Protein AF-M2V1Q3-F1 (afdb_monomer)

Solvent-accessible surface area (backbone atoms only — not comparable to full-atom values): 14662 Å² total; per-residue (Å²): 140,81,83,91,80,88,83,81,83,79,84,88,77,70,71,68,62,59,54,51,56,51,51,56,53,47,52,51,49,53,52,51,52,52,51,50,52,52,52,53,51,51,51,53,52,51,51,52,53,50,51,50,50,49,60,73,66,52,66,79,75,80,74,71,78,78,65,97,56,84,76,60,83,31,54,27,90,82,57,84,43,58,81,70,66,87,49,80,90,69,96,75,86,86,52,87,83,40,90,78,53,56,52,58,66,30,65,79,40,72,66,45,33,51,55,50,35,66,67,45,64,66,87,60,67,60,76,88,50,61,41,45,32,78,86,77,43,83,41,80,44,73,80,30,80,84,71,89,71,86,60,48,49,29,29,40,41,26,51,52,52,42,38,51,51,30,52,52,50,48,55,47,39,59,40,59,80,73,51,89,66,100,63,58,60,46,59,55,28,50,54,52,38,55,51,49,49,51,38,63,73,44,49,26,41,34,72,29,34,63,41,92,98,45,96,43,71,38,51,70,50,61,80,87,75,77,69,59,68,60,52,50,50,52,45,56,71,73,62,119

InterPro domains:
  IPR021765 Mycotoxin biosynthesis protein UstYa-like [PF11807] (144-237)
  IPR021765 Mycotoxin biosynthesis protein UstYa-like [PTHR33365] (12-238)

Radius of gyration: 41.73 Å; Cα contacts (8 Å, |Δi|>4): 218; chains: 1; bounding box: 107×53×138 Å

Organism: Cochliobolus heterostrophus (strain C5 / ATCC 48332 / race O) (NCBI:txid701091)

Structure (mmCIF, N/CA/C/O backbone):
data_AF-M2V1Q3-F1
#
_entry.id   AF-M2V1Q3-F1
#
loop_
_atom_site.group_PDB
_atom_site.id
_atom_site.type_symbol
_atom_site.label_atom_id
_atom_site.label_alt_id
_atom_site.label_comp_id
_atom_site.label_asym_id
_atom_site.label_entity_id
_atom_site.label_seq_id
_atom_site.pdbx_PDB_ins_code
_atom_site.Cartn_x
_atom_site.Cartn_y
_atom_site.Cartn_z
_atom_site.occupancy
_atom_site.B_iso_or_equiv
_atom_site.auth_seq_id
_atom_site.auth_comp_id
_atom_site.auth_asym_id
_atom_site.auth_atom_id
_atom_site.pdbx_PDB_model_num
ATOM 1 N N . MET A 1 1 ? 83.008 14.361 -114.987 1.00 36.16 1 MET A N 1
ATOM 2 C CA . MET A 1 1 ? 82.800 15.201 -113.785 1.00 36.16 1 MET A CA 1
ATOM 3 C C . MET A 1 1 ? 81.479 15.932 -113.970 1.00 36.16 1 MET A C 1
ATOM 5 O O . MET A 1 1 ? 81.358 16.612 -114.972 1.00 36.16 1 MET A O 1
ATOM 9 N N . ALA A 1 2 ? 80.445 15.810 -113.149 1.00 40.75 2 ALA A N 1
ATOM 10 C CA . ALA A 1 2 ? 80.214 14.992 -111.967 1.00 40.75 2 ALA A CA 1
ATOM 11 C C . ALA A 1 2 ? 78.694 14.746 -111.834 1.00 40.75 2 ALA A C 1
ATOM 13 O O . ALA A 1 2 ? 77.878 15.442 -112.436 1.00 40.75 2 ALA A O 1
ATOM 14 N N . GLU A 1 3 ? 78.378 13.693 -111.098 1.00 38.28 3 GLU A N 1
ATOM 15 C CA . GLU A 1 3 ? 77.117 12.966 -110.966 1.00 38.28 3 GLU A CA 1
ATOM 16 C C . GLU A 1 3 ? 76.010 13.763 -110.256 1.00 38.28 3 GLU A C 1
ATOM 18 O O . GLU A 1 3 ? 76.261 14.501 -109.305 1.00 38.28 3 GLU A O 1
ATOM 23 N N . ARG A 1 4 ? 74.762 13.587 -110.706 1.00 42.03 4 ARG A N 1
ATOM 24 C CA . ARG A 1 4 ? 73.559 14.121 -110.059 1.00 42.03 4 ARG A CA 1
ATOM 25 C C . ARG A 1 4 ? 73.049 13.082 -109.057 1.00 42.03 4 ARG A C 1
ATOM 27 O O . ARG A 1 4 ? 72.319 12.175 -109.444 1.00 42.03 4 ARG A O 1
ATOM 34 N N . THR A 1 5 ? 73.391 13.232 -107.781 1.00 39.38 5 THR A N 1
ATOM 35 C CA . THR A 1 5 ? 72.779 12.472 -106.680 1.00 39.38 5 THR A CA 1
ATOM 36 C C . THR A 1 5 ? 71.649 13.273 -106.042 1.00 39.38 5 THR A C 1
ATOM 38 O O . THR A 1 5 ? 71.785 14.442 -105.689 1.00 39.38 5 THR A O 1
ATOM 41 N N . LYS A 1 6 ? 70.492 12.621 -105.949 1.00 47.50 6 LYS A N 1
ATOM 42 C CA . LYS A 1 6 ? 69.229 13.118 -105.408 1.00 47.50 6 LYS A CA 1
ATOM 43 C C . LYS A 1 6 ? 69.212 12.818 -103.905 1.00 47.50 6 LYS A C 1
ATOM 45 O O . LYS A 1 6 ? 69.249 11.649 -103.540 1.00 47.50 6 LYS A O 1
ATOM 50 N N . TYR A 1 7 ? 69.138 13.842 -103.059 1.00 34.97 7 TYR A N 1
ATOM 51 C CA . TYR A 1 7 ? 68.812 13.703 -101.636 1.00 34.97 7 TYR A CA 1
ATOM 52 C C . TYR A 1 7 ? 67.547 14.515 -101.342 1.00 34.97 7 TYR A C 1
ATOM 54 O O . TYR A 1 7 ? 67.515 15.721 -101.576 1.00 34.97 7 TYR A O 1
ATOM 62 N N . SER A 1 8 ? 66.509 13.837 -100.856 1.00 48.72 8 SER A N 1
ATOM 63 C CA . SER A 1 8 ? 65.341 14.440 -100.205 1.00 48.72 8 SER A CA 1
ATOM 64 C C . SER A 1 8 ? 65.496 14.260 -98.696 1.00 48.72 8 SER A C 1
ATOM 66 O O . SER A 1 8 ? 65.723 13.123 -98.276 1.00 48.72 8 SER A O 1
ATOM 68 N N . PRO A 1 9 ? 65.331 15.304 -97.871 1.00 43.00 9 PRO A N 1
ATOM 69 C CA . PRO A 1 9 ? 64.976 15.131 -96.472 1.00 43.00 9 PRO A CA 1
ATOM 70 C C . PRO A 1 9 ? 63.453 15.078 -96.327 1.00 43.00 9 PRO A C 1
ATOM 72 O O . PRO A 1 9 ? 62.720 15.765 -97.040 1.00 43.00 9 PRO A O 1
ATOM 75 N N . LEU A 1 10 ? 63.023 14.192 -95.432 1.00 41.97 10 LEU A N 1
ATOM 76 C CA . LEU A 1 10 ? 61.645 13.924 -95.046 1.00 41.97 10 LEU A CA 1
ATOM 77 C C . LEU A 1 10 ? 60.993 15.134 -94.364 1.00 41.97 10 LEU A C 1
ATOM 79 O O . LEU A 1 10 ? 61.683 16.004 -93.841 1.00 41.97 10 LEU A O 1
ATOM 83 N N . GLY A 1 11 ? 59.660 15.153 -94.409 1.00 44.47 11 GLY A N 1
ATOM 84 C CA . GLY A 1 11 ? 58.815 16.238 -93.931 1.00 44.47 11 GLY A CA 1
ATOM 85 C C . GLY A 1 11 ? 58.929 16.533 -92.438 1.00 44.47 11 GLY A C 1
ATOM 86 O O . GLY A 1 11 ? 59.092 15.637 -91.613 1.00 44.47 11 GLY A O 1
ATOM 87 N N . GLU A 1 12 ? 58.795 17.818 -92.129 1.00 43.81 12 GLU A N 1
ATOM 88 C CA . GLU A 1 12 ? 58.392 18.324 -90.822 1.00 43.81 12 GLU A CA 1
ATOM 89 C C . GLU A 1 12 ? 56.859 18.235 -90.759 1.00 43.81 12 GLU A C 1
ATOM 91 O O . GLU A 1 12 ? 56.158 19.083 -91.309 1.00 43.81 12 GLU A O 1
ATOM 96 N N . GLU A 1 13 ? 56.336 17.158 -90.169 1.00 51.66 13 GLU A N 1
ATOM 97 C CA . GLU A 1 13 ? 54.936 17.090 -89.735 1.00 51.66 13 GLU A CA 1
ATOM 98 C C . GLU A 1 13 ? 54.820 17.655 -88.309 1.00 51.66 13 GLU A C 1
ATOM 100 O O . GLU A 1 13 ? 55.450 17.161 -87.377 1.00 51.66 13 GLU A O 1
ATOM 105 N N . ASP A 1 14 ? 54.026 18.722 -88.195 1.00 54.09 14 ASP A N 1
ATOM 106 C CA . ASP A 1 14 ? 53.233 19.207 -87.055 1.00 54.09 14 ASP A CA 1
ATOM 107 C C . ASP A 1 14 ? 53.592 18.751 -85.619 1.00 54.09 14 ASP A C 1
ATOM 109 O O . ASP A 1 14 ? 52.922 17.913 -85.008 1.00 54.09 14 ASP A O 1
ATOM 113 N N . GLU A 1 15 ? 54.540 19.442 -84.976 1.00 53.44 15 GLU A N 1
ATOM 114 C CA . GLU A 1 15 ? 54.696 19.393 -83.507 1.00 53.44 15 GLU A CA 1
ATOM 115 C C . GLU A 1 15 ? 53.600 20.189 -82.756 1.00 53.44 15 GLU A C 1
ATOM 117 O O . GLU A 1 15 ? 53.289 19.886 -81.605 1.00 53.44 15 GLU A O 1
ATOM 122 N N . ASN A 1 16 ? 52.952 21.169 -83.398 1.00 53.78 16 ASN A N 1
ATOM 123 C CA . ASN A 1 16 ? 52.048 22.123 -82.730 1.00 53.78 16 ASN A CA 1
ATOM 124 C C . ASN A 1 16 ? 50.627 21.573 -82.471 1.00 53.78 16 ASN A C 1
ATOM 126 O O . ASN A 1 16 ? 50.008 21.893 -81.454 1.00 53.78 16 ASN A O 1
ATOM 130 N N . ASP A 1 17 ? 50.102 20.716 -83.351 1.00 54.44 17 ASP A N 1
ATOM 131 C CA . ASP A 1 17 ? 48.773 20.108 -83.162 1.00 54.44 17 ASP A CA 1
ATOM 132 C C . ASP A 1 17 ? 48.799 18.975 -82.123 1.00 54.44 17 ASP A C 1
ATOM 134 O O . ASP A 1 17 ? 47.845 18.791 -81.364 1.00 54.44 17 ASP A O 1
ATOM 138 N N . THR A 1 18 ? 49.923 18.266 -82.004 1.00 56.69 18 THR A N 1
ATOM 139 C CA . THR A 1 18 ? 50.081 17.144 -81.067 1.00 56.69 18 THR A CA 1
ATOM 140 C C . THR A 1 18 ? 50.100 17.613 -79.603 1.00 56.69 18 THR A C 1
ATOM 142 O O . THR A 1 18 ? 49.491 16.984 -78.732 1.00 56.69 18 THR A O 1
ATOM 145 N N . GLU A 1 19 ? 50.733 18.755 -79.319 1.00 58.44 19 GLU A N 1
ATOM 146 C CA . GLU A 1 19 ? 50.815 19.325 -77.968 1.00 58.44 19 GLU A CA 1
ATOM 147 C C . GLU A 1 19 ? 49.470 19.928 -77.515 1.00 58.44 19 GLU A C 1
ATOM 149 O O . GLU A 1 19 ? 49.030 19.697 -76.384 1.00 58.44 19 GLU A O 1
ATOM 154 N N . LYS A 1 20 ? 48.742 20.599 -78.419 1.00 60.00 20 LYS A N 1
ATOM 155 C CA . LYS A 1 20 ? 47.396 21.145 -78.157 1.00 60.00 20 LYS A CA 1
ATOM 156 C C . LYS A 1 20 ? 46.358 20.066 -77.859 1.00 60.00 20 LYS A C 1
ATOM 158 O O . LYS A 1 20 ? 45.614 20.189 -76.885 1.00 60.00 20 LYS A O 1
ATOM 163 N N . VAL A 1 21 ? 46.350 18.987 -78.645 1.00 61.97 21 VAL A N 1
ATOM 164 C CA . VAL A 1 21 ? 45.461 17.832 -78.428 1.00 61.97 21 VAL A CA 1
ATOM 165 C C . VAL A 1 21 ? 45.738 17.174 -77.069 1.00 61.97 21 VAL A C 1
ATOM 167 O O . VAL A 1 21 ? 44.808 16.729 -76.392 1.00 61.97 21 VAL A O 1
ATOM 170 N N . SER A 1 22 ? 46.997 17.168 -76.615 1.00 73.00 22 SER A N 1
ATOM 171 C CA . SER A 1 22 ? 47.370 16.635 -75.299 1.00 73.00 22 SER A CA 1
ATOM 172 C C . SER A 1 22 ? 46.871 17.502 -74.131 1.00 73.00 22 SER A C 1
ATOM 174 O O . SER A 1 22 ? 46.433 16.969 -73.106 1.00 73.00 22 SER A O 1
ATOM 176 N N . LEU A 1 23 ? 46.864 18.830 -74.300 1.00 78.12 23 LEU A N 1
ATOM 177 C CA . LEU A 1 23 ? 46.444 19.785 -73.274 1.00 78.12 23 LEU A CA 1
ATOM 178 C C . LEU A 1 23 ? 44.919 19.783 -73.088 1.00 78.12 23 LEU A C 1
ATOM 180 O O . LEU A 1 23 ? 44.430 19.723 -71.960 1.00 78.12 23 LEU A O 1
ATOM 184 N N . GLU A 1 24 ? 44.159 19.763 -74.187 1.00 82.75 24 GLU A N 1
ATOM 185 C CA . GLU A 1 24 ? 42.691 19.684 -74.153 1.00 82.75 24 GLU A CA 1
ATOM 186 C C . GLU A 1 24 ? 42.205 18.361 -73.537 1.00 82.75 24 GLU A C 1
ATOM 188 O O . GLU A 1 24 ? 41.271 18.342 -72.724 1.00 82.75 24 GLU A O 1
ATOM 193 N N . ALA A 1 25 ? 42.877 17.250 -73.860 1.00 81.06 25 ALA A N 1
ATOM 194 C CA . ALA A 1 25 ? 42.608 15.946 -73.260 1.00 81.06 25 ALA A CA 1
ATOM 195 C C . ALA A 1 25 ? 42.907 15.933 -71.749 1.00 81.06 25 ALA A C 1
ATOM 197 O O . ALA A 1 25 ? 42.134 15.371 -70.963 1.00 81.06 25 ALA A O 1
ATOM 198 N N . TYR A 1 26 ? 43.991 16.590 -71.326 1.00 82.94 26 TYR A N 1
ATOM 199 C CA . TYR A 1 26 ? 44.349 16.743 -69.917 1.00 82.94 26 TYR A CA 1
ATOM 200 C C . TYR A 1 26 ? 43.327 17.598 -69.150 1.00 82.94 26 TYR A C 1
ATOM 202 O O . TYR A 1 26 ? 42.874 17.209 -68.070 1.00 82.94 26 TYR A O 1
ATOM 210 N N . GLU A 1 27 ? 42.878 18.720 -69.714 1.00 87.38 27 GLU A N 1
ATOM 211 C CA . GLU A 1 27 ? 41.849 19.567 -69.102 1.00 87.38 27 GLU A CA 1
ATOM 212 C C . GLU A 1 27 ? 40.497 18.856 -68.958 1.00 87.38 27 GLU A C 1
ATOM 214 O O . GLU A 1 27 ? 39.790 19.045 -67.960 1.00 87.38 27 GLU A O 1
ATOM 219 N N . GLU A 1 28 ? 40.111 18.031 -69.933 1.00 87.94 28 GLU A N 1
ATOM 220 C CA . GLU A 1 28 ? 38.893 17.222 -69.846 1.00 87.94 28 GLU A CA 1
ATOM 221 C C . GLU A 1 28 ? 39.023 16.123 -68.777 1.00 87.94 28 GLU A C 1
ATOM 223 O O . GLU A 1 28 ? 38.079 15.894 -68.011 1.00 87.94 28 GLU A O 1
ATOM 228 N N . LEU A 1 29 ? 40.200 15.501 -68.638 1.00 85.50 29 LEU A N 1
ATOM 229 C CA . LEU A 1 29 ? 40.485 14.541 -67.568 1.00 85.50 29 LEU A CA 1
ATOM 230 C C . LEU A 1 29 ? 40.397 15.196 -66.182 1.00 85.50 29 LEU A C 1
ATOM 232 O O . LEU A 1 29 ? 39.710 14.677 -65.299 1.00 85.50 29 LEU A O 1
ATOM 236 N N . VAL A 1 30 ? 41.011 16.368 -65.997 1.00 88.06 30 VAL A N 1
ATOM 237 C CA . VAL A 1 30 ? 40.945 17.136 -64.741 1.00 88.06 30 VAL A CA 1
ATOM 238 C C . VAL A 1 30 ? 39.503 17.541 -64.425 1.00 88.06 30 VAL A C 1
ATOM 240 O O . VAL A 1 30 ? 39.056 17.406 -63.283 1.00 88.06 30 VAL A O 1
ATOM 243 N N . ARG A 1 31 ? 38.718 17.962 -65.427 1.00 88.81 31 ARG A N 1
ATOM 244 C CA . ARG A 1 31 ? 37.285 18.260 -65.257 1.00 88.81 31 ARG A CA 1
ATOM 245 C C . ARG A 1 31 ? 36.473 17.030 -64.854 1.00 88.81 31 ARG A C 1
ATOM 247 O O . ARG A 1 31 ? 35.544 17.155 -64.055 1.00 88.81 31 ARG A O 1
ATOM 254 N N . ARG A 1 32 ? 36.775 15.846 -65.391 1.00 90.19 32 ARG A N 1
ATOM 255 C CA . ARG A 1 32 ? 36.116 14.584 -65.002 1.00 90.19 32 ARG A CA 1
ATOM 256 C C . ARG A 1 32 ? 36.487 14.167 -63.584 1.00 90.19 32 ARG A C 1
ATOM 258 O O . ARG A 1 32 ? 35.588 13.880 -62.800 1.00 90.19 32 ARG A O 1
ATOM 265 N N . LEU A 1 33 ? 37.768 14.226 -63.227 1.00 89.56 33 LEU A N 1
ATOM 266 C CA . LEU A 1 33 ? 38.241 13.940 -61.871 1.00 89.56 33 LEU A CA 1
ATOM 267 C C . LEU A 1 33 ? 37.624 14.897 -60.849 1.00 89.56 33 LEU A C 1
ATOM 269 O O . LEU A 1 33 ? 37.132 14.456 -59.817 1.00 89.56 33 LEU A O 1
ATOM 273 N N . ARG A 1 34 ? 37.541 16.195 -61.161 1.00 92.38 34 ARG A N 1
ATOM 274 C CA . ARG A 1 34 ? 36.891 17.181 -60.289 1.00 92.38 34 ARG A CA 1
ATOM 275 C C . ARG A 1 34 ? 35.402 16.890 -60.098 1.00 92.38 34 ARG A C 1
ATOM 277 O O . ARG A 1 34 ? 34.916 16.967 -58.973 1.00 92.38 34 ARG A O 1
ATOM 284 N N . ARG A 1 35 ? 34.687 16.519 -61.168 1.00 93.50 35 ARG A N 1
ATOM 285 C CA . ARG A 1 35 ? 33.276 16.097 -61.095 1.00 93.50 35 ARG A CA 1
ATOM 286 C C . ARG A 1 35 ? 33.108 14.849 -60.224 1.00 93.50 35 ARG A C 1
ATOM 288 O O . ARG A 1 35 ? 32.234 14.839 -59.364 1.00 93.50 35 ARG A O 1
ATOM 295 N N . LEU A 1 36 ? 33.973 13.849 -60.387 1.00 92.62 36 LEU A N 1
ATOM 296 C CA . LEU A 1 36 ? 33.970 12.637 -59.562 1.00 92.62 36 LEU A CA 1
ATOM 297 C C . LEU A 1 36 ? 34.259 12.948 -58.089 1.00 92.62 36 LEU A C 1
ATOM 299 O O . LEU A 1 36 ? 33.519 12.493 -57.224 1.00 92.62 36 LEU A O 1
ATOM 303 N N . CYS A 1 37 ? 35.256 13.784 -57.792 1.00 92.38 37 CYS A N 1
ATOM 304 C CA . CYS A 1 37 ? 35.550 14.208 -56.423 1.00 92.38 37 CYS A CA 1
ATOM 305 C C . CYS A 1 37 ? 34.361 14.932 -55.776 1.00 92.38 37 CYS A C 1
ATOM 307 O O . CYS A 1 37 ? 34.027 14.645 -54.630 1.00 92.38 37 CYS A O 1
ATOM 309 N N . ILE A 1 38 ? 33.687 15.828 -56.506 1.00 94.19 38 ILE A N 1
ATOM 310 C CA . ILE A 1 38 ? 32.496 16.533 -56.005 1.00 94.19 38 ILE A CA 1
ATOM 311 C C . ILE A 1 38 ? 31.357 15.545 -55.713 1.00 94.19 38 ILE A C 1
ATOM 313 O O . ILE A 1 38 ? 30.734 15.637 -54.657 1.00 94.19 38 ILE A O 1
ATOM 317 N N . LEU A 1 39 ? 31.114 14.578 -56.604 1.00 94.75 39 LEU A N 1
ATOM 318 C CA . LEU A 1 39 ? 30.096 13.542 -56.399 1.00 94.75 39 LEU A CA 1
ATOM 319 C C . LEU A 1 39 ? 30.411 12.665 -55.180 1.00 94.75 39 LEU A C 1
ATOM 321 O O . LEU A 1 39 ? 29.520 12.411 -54.372 1.00 94.75 39 LEU A O 1
ATOM 325 N N . CYS A 1 40 ? 31.671 12.263 -55.001 1.00 93.62 40 CYS A N 1
ATOM 326 C CA . CYS A 1 40 ? 32.107 11.502 -53.831 1.00 93.62 40 CYS A CA 1
ATOM 327 C C . CYS A 1 40 ? 31.913 12.292 -52.529 1.00 93.62 40 CYS A C 1
ATOM 329 O O . CYS A 1 40 ? 31.404 11.746 -51.554 1.00 93.62 40 CYS A O 1
ATOM 331 N N . ILE A 1 41 ? 32.263 13.583 -52.511 1.00 94.94 41 ILE A N 1
ATOM 332 C CA . ILE A 1 41 ? 32.072 14.448 -51.336 1.00 94.94 41 ILE A CA 1
ATOM 333 C C . ILE A 1 41 ? 30.580 14.597 -51.007 1.00 94.94 41 ILE A C 1
ATOM 335 O O . ILE A 1 41 ? 30.199 14.490 -49.841 1.00 94.94 41 ILE A O 1
ATOM 339 N N . ALA A 1 42 ? 29.727 14.794 -52.016 1.00 94.56 42 ALA A N 1
ATOM 340 C CA . ALA A 1 42 ? 28.282 14.906 -51.826 1.00 94.56 42 ALA A CA 1
ATOM 341 C C . ALA A 1 42 ? 27.665 13.609 -51.271 1.00 94.56 42 ALA A C 1
ATOM 343 O O . ALA A 1 42 ? 26.855 13.660 -50.346 1.00 94.56 42 ALA A O 1
ATOM 344 N N . LEU A 1 43 ? 28.095 12.447 -51.777 1.00 95.88 43 LEU A N 1
ATOM 345 C CA . LEU A 1 43 ? 27.693 11.135 -51.261 1.00 95.88 43 LEU A CA 1
ATOM 346 C C . LEU A 1 43 ? 28.102 10.958 -49.798 1.00 95.88 43 LEU A C 1
ATOM 348 O O . LEU A 1 43 ? 27.261 10.620 -48.968 1.00 95.88 43 LEU A O 1
ATOM 352 N N . MET A 1 44 ? 29.354 11.263 -49.457 1.00 94.94 44 MET A N 1
ATOM 353 C CA . MET A 1 44 ? 29.834 11.180 -48.075 1.00 94.94 44 MET A CA 1
ATOM 354 C C . MET A 1 44 ? 29.038 12.095 -47.141 1.00 94.94 44 MET A C 1
ATOM 356 O O . MET A 1 44 ? 28.613 11.654 -46.074 1.00 94.94 44 MET A O 1
ATOM 360 N N . ALA A 1 45 ? 28.764 13.335 -47.557 1.00 94.75 45 ALA A N 1
ATOM 361 C CA . ALA A 1 45 ? 27.936 14.260 -46.788 1.00 94.75 45 ALA A CA 1
ATOM 362 C C . ALA A 1 45 ? 26.512 13.715 -46.579 1.00 94.75 45 ALA A C 1
ATOM 364 O O . ALA A 1 45 ? 25.998 13.780 -45.464 1.00 94.75 45 ALA A O 1
ATOM 365 N N . SER A 1 46 ? 25.904 13.118 -47.611 1.00 93.06 46 SER A N 1
ATOM 366 C CA . SER A 1 46 ? 24.568 12.511 -47.512 1.00 93.06 46 SER A CA 1
ATOM 367 C C . SER A 1 46 ? 24.519 11.295 -46.576 1.00 93.06 46 SER A C 1
ATOM 369 O O . SER A 1 46 ? 23.566 11.132 -45.817 1.00 93.06 46 SER A O 1
ATOM 371 N N . CYS A 1 47 ? 25.568 10.468 -46.560 1.00 94.81 47 CYS A N 1
ATOM 372 C CA . CYS A 1 47 ? 25.672 9.337 -45.639 1.00 94.81 47 CYS A CA 1
ATOM 373 C C . CYS A 1 47 ? 25.822 9.808 -44.187 1.00 94.81 47 CYS A C 1
ATOM 375 O O . CYS A 1 47 ? 25.217 9.228 -43.288 1.00 94.81 47 CYS A O 1
ATOM 377 N N . VAL A 1 48 ? 26.594 10.874 -43.952 1.00 94.44 48 VAL A N 1
ATOM 378 C CA . VAL A 1 48 ? 26.775 11.454 -42.613 1.00 94.44 48 VAL A CA 1
ATOM 379 C C . VAL A 1 48 ? 25.474 12.065 -42.097 1.00 94.44 48 VAL A C 1
ATOM 381 O O . VAL A 1 48 ? 25.115 11.829 -40.945 1.00 94.44 48 VAL A O 1
ATOM 384 N N . THR A 1 49 ? 24.731 12.805 -42.926 1.00 91.94 49 THR A N 1
ATOM 385 C CA . THR A 1 49 ? 23.444 13.384 -42.508 1.00 91.94 49 THR A CA 1
ATOM 386 C C . THR A 1 49 ? 22.400 12.309 -42.230 1.00 91.94 49 THR A C 1
ATOM 388 O O . THR A 1 49 ? 21.690 12.410 -41.230 1.00 91.94 49 THR A O 1
ATOM 391 N N . LEU A 1 50 ? 22.345 11.251 -43.045 1.00 92.69 50 LEU A N 1
ATOM 392 C CA . LEU A 1 50 ? 21.476 10.103 -42.793 1.00 92.69 50 LEU A CA 1
ATOM 393 C C . LEU A 1 50 ? 21.871 9.371 -41.504 1.00 92.69 50 LEU A C 1
ATOM 395 O O . LEU A 1 50 ? 21.003 9.044 -40.701 1.00 92.69 50 LEU A O 1
ATOM 399 N N . GLY A 1 51 ? 23.169 9.165 -41.269 1.00 89.31 51 GLY A N 1
ATOM 400 C CA . GLY A 1 51 ? 23.679 8.570 -40.034 1.00 89.31 51 GLY A CA 1
ATOM 401 C C . GLY A 1 51 ? 23.307 9.388 -38.797 1.00 89.31 51 GLY A C 1
ATOM 402 O O . GLY A 1 51 ? 22.796 8.833 -37.82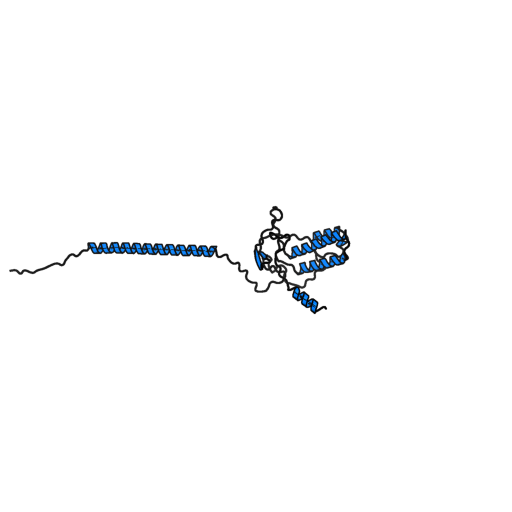9 1.00 89.31 51 GLY A O 1
ATOM 403 N N . LEU A 1 52 ? 23.477 10.712 -38.846 1.00 88.12 52 LEU A N 1
ATOM 404 C CA . LEU A 1 52 ? 23.070 11.616 -37.766 1.00 88.12 52 LEU A CA 1
ATOM 405 C C . LEU A 1 52 ? 21.557 11.587 -37.539 1.00 88.12 52 LEU A C 1
ATOM 407 O O . LEU A 1 52 ? 21.126 11.517 -36.394 1.00 88.12 52 LEU A O 1
ATOM 411 N N . PHE A 1 53 ? 20.757 11.594 -38.607 1.00 88.00 53 PHE A N 1
ATOM 412 C CA . PHE A 1 53 ? 19.302 11.487 -38.509 1.00 88.00 53 PHE A CA 1
ATOM 413 C C . PHE A 1 53 ? 18.869 10.155 -37.886 1.00 88.00 53 PHE A C 1
ATOM 415 O O . PHE A 1 53 ? 17.983 10.136 -37.036 1.00 88.00 53 PHE A O 1
ATOM 422 N N . LEU A 1 54 ? 19.503 9.041 -38.258 1.00 84.88 54 LEU A N 1
ATOM 423 C CA . LEU A 1 54 ? 19.233 7.740 -37.649 1.00 84.88 54 LEU A CA 1
ATOM 424 C C . LEU A 1 54 ? 19.621 7.736 -36.169 1.00 84.88 54 LEU A C 1
ATOM 426 O O . LEU A 1 54 ? 18.826 7.299 -35.352 1.00 84.88 54 LEU A O 1
ATOM 430 N N . VAL A 1 55 ? 20.781 8.282 -35.798 1.00 81.88 55 VAL A N 1
ATOM 431 C CA . VAL A 1 55 ? 21.223 8.351 -34.393 1.00 81.88 55 VAL A CA 1
ATOM 432 C C . VAL A 1 55 ? 20.306 9.237 -33.543 1.00 81.88 55 VAL A C 1
ATOM 434 O O . VAL A 1 55 ? 20.016 8.881 -32.406 1.00 81.88 55 VAL A O 1
ATOM 437 N N . THR A 1 56 ? 19.813 10.363 -34.069 1.00 76.44 56 THR A N 1
ATOM 438 C CA . THR A 1 56 ? 18.902 11.249 -33.321 1.00 76.44 56 THR A CA 1
ATOM 439 C C . THR A 1 56 ? 17.474 10.713 -33.229 1.00 76.44 56 THR A C 1
ATOM 441 O O . THR A 1 56 ? 16.772 11.040 -32.273 1.00 76.44 56 THR A O 1
ATOM 444 N N . ASN A 1 57 ? 17.037 9.891 -34.190 1.00 74.81 57 ASN A N 1
ATOM 445 C CA . ASN A 1 57 ? 15.696 9.294 -34.203 1.00 74.81 57 ASN A CA 1
ATOM 446 C C . ASN A 1 57 ? 15.644 7.867 -33.644 1.00 74.81 57 ASN A C 1
ATOM 448 O O . ASN A 1 57 ? 14.557 7.378 -33.331 1.00 74.81 57 ASN A O 1
ATOM 452 N N . LEU A 1 58 ? 16.792 7.213 -33.456 1.00 72.94 58 LEU A N 1
ATOM 453 C CA . LEU A 1 58 ? 16.928 6.046 -32.596 1.00 72.94 58 LEU A CA 1
ATOM 454 C C . LEU A 1 58 ? 16.726 6.518 -31.156 1.00 72.94 58 LEU A C 1
ATOM 456 O O . LEU A 1 58 ? 17.668 6.830 -30.432 1.00 72.94 58 LEU A O 1
ATOM 460 N N . LYS A 1 59 ? 15.463 6.585 -30.729 1.00 56.28 59 LYS A N 1
ATOM 461 C CA . LYS A 1 59 ? 15.159 6.593 -29.302 1.00 56.28 59 LYS A CA 1
ATOM 462 C C . LYS A 1 59 ? 15.816 5.335 -28.732 1.00 56.28 59 LYS A C 1
ATOM 464 O O . LYS A 1 59 ? 15.510 4.256 -29.242 1.00 56.28 59 LYS A O 1
ATOM 469 N N . PRO A 1 60 ? 16.706 5.434 -27.731 1.00 53.53 60 PRO A N 1
ATOM 470 C CA . PRO A 1 60 ? 17.122 4.249 -27.013 1.00 53.53 60 PRO A CA 1
ATOM 471 C C . PRO A 1 60 ? 15.845 3.686 -26.405 1.00 53.53 60 PRO A C 1
ATOM 473 O O . PRO A 1 60 ? 15.252 4.278 -25.501 1.00 53.53 60 PRO A O 1
ATOM 476 N N . GLU A 1 61 ? 15.358 2.592 -26.978 1.00 47.47 61 GLU A N 1
ATOM 477 C CA . GLU A 1 61 ? 14.395 1.755 -26.303 1.00 47.47 61 GLU A CA 1
ATOM 478 C C . GLU A 1 61 ? 15.128 1.312 -25.046 1.00 47.47 61 GLU A C 1
ATOM 480 O O . GLU A 1 61 ? 16.134 0.604 -25.110 1.00 47.47 61 GLU A O 1
ATOM 485 N N . VAL A 1 62 ? 14.728 1.879 -23.907 1.00 48.25 62 VAL A N 1
ATOM 486 C CA . VAL A 1 62 ? 15.238 1.472 -22.606 1.00 48.25 62 VAL A CA 1
ATOM 487 C C . VAL A 1 62 ? 14.698 0.066 -22.407 1.00 48.25 62 VAL A C 1
ATOM 489 O O . VAL A 1 62 ? 13.639 -0.150 -21.826 1.00 48.25 62 VAL A O 1
ATOM 492 N N . SER A 1 63 ? 15.399 -0.905 -22.979 1.00 44.69 63 SER A N 1
ATOM 493 C CA . SER A 1 63 ? 15.213 -2.308 -22.696 1.00 44.69 63 SER A CA 1
ATOM 494 C C . SER A 1 63 ? 15.682 -2.493 -21.264 1.00 44.69 63 SER A C 1
ATOM 496 O O . SER A 1 63 ? 16.870 -2.686 -21.002 1.00 44.69 63 SER A O 1
ATOM 498 N N . HIS A 1 64 ? 14.746 -2.348 -20.327 1.00 48.94 64 HIS A N 1
ATOM 499 C CA . HIS A 1 64 ? 14.942 -2.798 -18.963 1.00 48.94 64 HIS A CA 1
ATOM 500 C C . HIS A 1 64 ? 15.314 -4.282 -19.055 1.00 48.94 64 HIS A C 1
ATOM 502 O O . HIS A 1 64 ? 14.524 -5.056 -19.608 1.00 48.94 64 HIS A O 1
ATOM 508 N N . PRO A 1 65 ? 16.516 -4.692 -18.611 1.00 46.25 65 PRO A N 1
ATOM 509 C CA . PRO A 1 65 ? 16.879 -6.097 -18.626 1.00 46.25 65 PRO A CA 1
ATOM 510 C C . PRO A 1 65 ? 15.816 -6.852 -17.833 1.00 46.25 65 PRO A C 1
ATOM 512 O O . PRO A 1 65 ? 15.574 -6.549 -16.663 1.00 46.25 65 PRO A O 1
ATOM 515 N N . LEU A 1 66 ? 15.142 -7.789 -18.503 1.00 49.84 66 LEU A N 1
ATOM 516 C CA . LEU A 1 66 ? 14.161 -8.658 -17.871 1.00 49.84 66 LEU A CA 1
ATOM 517 C C . LEU A 1 66 ? 14.872 -9.331 -16.685 1.00 49.84 66 LEU A C 1
ATOM 519 O O . LEU A 1 66 ? 15.902 -9.977 -16.902 1.00 49.84 66 LEU A O 1
ATOM 523 N N . PRO A 1 67 ? 14.415 -9.142 -15.436 1.00 49.88 67 PRO A N 1
ATOM 524 C CA . PRO A 1 67 ? 15.121 -9.704 -14.300 1.00 49.88 67 PRO A CA 1
ATOM 525 C C . PRO A 1 67 ? 15.137 -11.232 -14.430 1.00 49.88 67 PRO A C 1
ATOM 527 O O . PRO A 1 67 ? 14.101 -11.858 -14.632 1.00 49.88 67 PRO A O 1
ATOM 530 N N . LEU A 1 68 ? 16.333 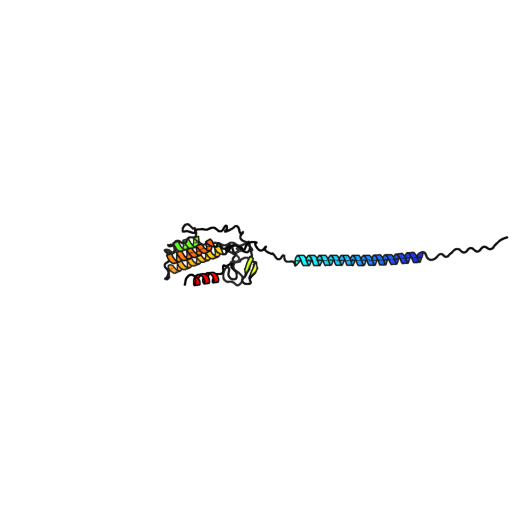-11.818 -14.309 1.00 52.81 68 LEU A N 1
ATOM 531 C CA . LEU A 1 68 ? 16.608 -13.263 -14.389 1.00 52.81 68 LEU A CA 1
ATOM 532 C C . LEU A 1 68 ? 15.831 -14.114 -13.361 1.00 52.81 68 LEU A C 1
ATOM 534 O O . LEU A 1 68 ? 15.819 -15.335 -13.467 1.00 52.81 68 LEU A O 1
ATOM 538 N N . SER A 1 69 ? 15.167 -13.480 -12.392 1.00 59.75 69 SER A N 1
ATOM 539 C CA . SER A 1 69 ? 14.206 -14.087 -11.473 1.00 59.75 69 SER A CA 1
ATOM 540 C C . SER A 1 69 ? 12.933 -13.237 -11.469 1.00 59.75 69 SER A C 1
ATOM 542 O O . SER A 1 69 ? 13.053 -12.004 -11.432 1.00 59.75 69 SER A O 1
ATOM 544 N N . PRO A 1 70 ? 11.726 -13.836 -11.485 1.00 68.19 70 PRO A N 1
ATOM 545 C CA . PRO A 1 70 ? 10.503 -13.074 -11.268 1.00 68.19 70 PRO A CA 1
ATOM 546 C C . PRO A 1 70 ? 10.616 -12.344 -9.924 1.00 68.19 70 PRO A C 1
ATOM 548 O O . PRO A 1 70 ? 10.969 -12.960 -8.918 1.00 68.19 70 PRO A O 1
ATOM 551 N N . SER A 1 71 ? 10.395 -11.025 -9.930 1.00 70.25 71 SER A N 1
ATOM 552 C CA . SER A 1 71 ? 10.380 -10.213 -8.707 1.00 70.25 71 SER A CA 1
ATOM 553 C C . SER A 1 71 ? 9.389 -10.794 -7.706 1.00 70.25 71 SER A C 1
ATOM 555 O O . SER A 1 71 ? 8.298 -11.219 -8.108 1.00 70.25 71 SER A O 1
ATOM 557 N N . LEU A 1 72 ? 9.734 -10.772 -6.420 1.00 83.19 72 LEU A N 1
ATOM 558 C CA . LEU A 1 72 ? 8.798 -11.149 -5.370 1.00 83.19 72 LEU A CA 1
ATOM 559 C C . LEU A 1 72 ? 7.589 -10.202 -5.361 1.00 83.19 72 LEU A C 1
ATOM 561 O O . LEU A 1 72 ? 7.647 -9.059 -5.822 1.00 83.19 72 LEU A O 1
ATOM 565 N N . LEU A 1 73 ? 6.458 -10.698 -4.860 1.00 85.94 73 LEU A N 1
ATOM 566 C CA . LEU A 1 73 ? 5.283 -9.860 -4.651 1.00 85.94 73 LEU A CA 1
ATOM 567 C C . LEU A 1 73 ? 5.653 -8.779 -3.621 1.00 85.94 73 LEU A C 1
ATOM 569 O O . LEU A 1 73 ? 6.164 -9.121 -2.560 1.00 85.94 73 LEU A O 1
ATOM 573 N N . GLY A 1 74 ? 5.380 -7.511 -3.931 1.00 85.12 74 GLY A N 1
ATOM 574 C CA . GLY A 1 74 ? 5.712 -6.369 -3.067 1.00 85.12 74 GLY A CA 1
ATOM 575 C C . GLY A 1 74 ? 7.008 -5.655 -3.461 1.00 85.12 74 GLY A C 1
ATOM 576 O O . GLY A 1 74 ? 7.189 -4.498 -3.096 1.00 85.12 74 GLY A O 1
ATOM 577 N N . GLU A 1 75 ? 7.869 -6.276 -4.278 1.00 88.56 75 GLU A N 1
ATOM 578 C CA . GLU A 1 75 ? 9.006 -5.576 -4.886 1.00 88.56 75 GLU A CA 1
ATOM 579 C C . GLU A 1 75 ? 8.534 -4.534 -5.902 1.00 88.56 75 GLU A C 1
ATOM 581 O O . GLU A 1 75 ? 7.610 -4.775 -6.687 1.00 88.56 75 GLU A O 1
ATOM 586 N N . ASP A 1 76 ? 9.257 -3.417 -5.969 1.00 85.31 76 ASP A N 1
ATOM 587 C CA . ASP A 1 76 ? 9.057 -2.432 -7.018 1.00 85.31 76 ASP A CA 1
ATOM 588 C C . ASP A 1 76 ? 9.518 -2.990 -8.378 1.00 85.31 76 ASP A C 1
ATOM 590 O O . ASP A 1 76 ? 10.715 -3.218 -8.601 1.00 85.31 76 ASP A O 1
ATOM 594 N N . PRO A 1 77 ? 8.599 -3.181 -9.337 1.00 78.69 77 PRO A N 1
ATOM 595 C CA . PRO A 1 77 ? 8.941 -3.739 -10.636 1.00 78.69 77 PRO A CA 1
ATOM 596 C C . PRO A 1 77 ? 9.759 -2.794 -11.517 1.00 78.69 77 PRO A C 1
ATOM 598 O O . PRO A 1 77 ? 10.335 -3.241 -12.509 1.00 78.69 77 PRO A O 1
ATOM 601 N N . THR A 1 78 ? 9.775 -1.503 -11.187 1.00 77.12 78 THR A N 1
ATOM 602 C CA . THR A 1 78 ? 10.446 -0.456 -11.963 1.00 77.12 78 THR A CA 1
ATOM 603 C C . THR A 1 78 ? 11.892 -0.236 -11.520 1.00 77.12 78 THR A C 1
ATOM 605 O O . THR A 1 78 ? 12.678 0.349 -12.266 1.00 77.12 78 THR A O 1
ATOM 608 N N . GLY A 1 79 ? 12.260 -0.743 -10.336 1.00 79.81 79 GLY A N 1
ATOM 609 C CA . GLY A 1 79 ? 13.582 -0.565 -9.736 1.00 79.81 79 GLY A CA 1
ATOM 610 C C . GLY A 1 79 ? 13.827 0.832 -9.158 1.00 79.81 79 GLY A C 1
ATOM 611 O O . GLY A 1 79 ? 14.980 1.193 -8.928 1.00 79.81 79 GLY A O 1
ATOM 612 N N . PHE A 1 80 ? 12.778 1.628 -8.937 1.00 81.44 80 PHE A N 1
ATOM 613 C CA . PHE A 1 80 ? 12.861 2.890 -8.207 1.00 81.44 80 PHE A CA 1
ATOM 614 C C . PHE A 1 80 ? 13.205 2.660 -6.725 1.00 81.44 80 PHE A C 1
ATOM 616 O O . PHE A 1 80 ? 14.047 3.374 -6.173 1.00 81.44 80 PHE A O 1
ATOM 623 N N . VAL A 1 81 ? 12.621 1.639 -6.096 1.00 84.00 81 VAL A N 1
ATOM 624 C CA . VAL A 1 81 ? 13.074 1.106 -4.805 1.00 84.00 81 VAL A CA 1
ATOM 625 C C . VAL A 1 81 ? 14.089 -0.020 -5.058 1.00 84.00 81 VAL A C 1
ATOM 627 O O . VAL A 1 81 ? 13.752 -0.982 -5.754 1.00 84.00 81 VAL A O 1
ATOM 630 N N . PRO A 1 82 ? 15.331 0.070 -4.531 1.00 86.69 82 PRO A N 1
ATOM 631 C CA . PRO A 1 82 ? 16.317 -1.003 -4.662 1.00 86.69 82 PRO A CA 1
ATOM 632 C C . PRO A 1 82 ? 15.791 -2.320 -4.081 1.00 86.69 82 PRO A C 1
ATOM 634 O O . PRO A 1 82 ? 15.135 -2.314 -3.041 1.00 86.69 82 PRO A O 1
ATOM 637 N N . LYS A 1 83 ? 16.096 -3.448 -4.731 1.00 81.81 83 LYS A N 1
ATOM 638 C CA . LYS A 1 83 ? 15.543 -4.771 -4.378 1.00 81.81 83 LYS A CA 1
ATOM 639 C C . LYS A 1 83 ? 15.949 -5.262 -2.992 1.00 81.81 83 LYS A C 1
ATOM 641 O O . LYS A 1 83 ? 15.307 -6.139 -2.432 1.00 81.81 83 LYS A O 1
ATOM 646 N N . GLU A 1 84 ? 17.036 -4.723 -2.458 1.00 83.31 84 GLU A N 1
ATOM 647 C CA . GLU A 1 84 ? 17.548 -5.047 -1.132 1.00 83.31 84 GLU A CA 1
ATOM 648 C C . GLU A 1 84 ? 16.683 -4.423 -0.025 1.00 83.31 84 GLU A C 1
ATOM 650 O O . GLU A 1 84 ? 16.732 -4.860 1.122 1.00 83.31 84 GLU A O 1
ATOM 655 N N . ILE A 1 85 ? 15.885 -3.401 -0.352 1.00 84.94 85 ILE A N 1
ATOM 656 C CA . ILE A 1 85 ? 14.996 -2.727 0.593 1.00 84.94 85 ILE A CA 1
ATOM 657 C C . ILE A 1 85 ? 13.705 -3.535 0.745 1.00 84.94 85 ILE A C 1
ATOM 659 O O . ILE A 1 85 ? 13.003 -3.782 -0.230 1.00 84.94 85 ILE A O 1
ATOM 663 N N . GLY A 1 86 ? 13.385 -3.917 1.984 1.00 78.00 86 GLY A N 1
ATOM 664 C CA . GLY A 1 86 ? 12.232 -4.772 2.300 1.00 78.00 86 GLY A CA 1
ATOM 665 C C . GLY A 1 86 ? 12.530 -6.274 2.242 1.00 78.00 86 GLY A C 1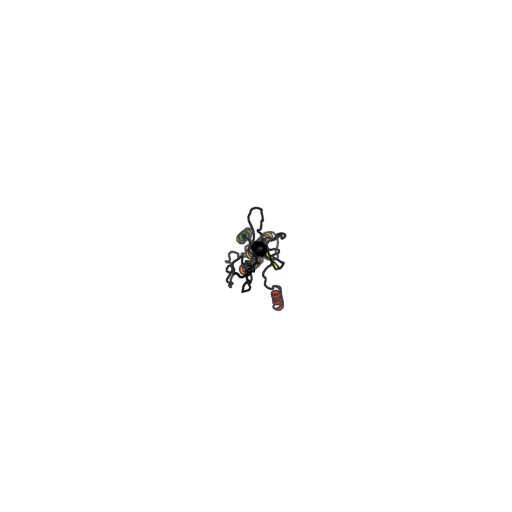
ATOM 666 O O . GLY A 1 86 ? 11.646 -7.074 2.533 1.00 78.00 86 GLY A O 1
ATOM 667 N N . GLY A 1 87 ? 13.766 -6.660 1.907 1.00 82.06 87 GLY A N 1
ATOM 668 C CA . GLY A 1 87 ? 14.254 -8.035 1.998 1.00 82.06 87 GLY A CA 1
ATOM 669 C C . GLY A 1 87 ? 15.314 -8.230 3.097 1.00 82.06 87 GLY A C 1
ATOM 670 O O . GLY A 1 87 ? 15.770 -7.252 3.694 1.00 82.06 87 GLY A O 1
ATOM 671 N N . PRO A 1 88 ? 15.762 -9.481 3.328 1.00 82.12 88 PRO A N 1
ATOM 672 C CA . PRO A 1 88 ? 15.194 -10.720 2.786 1.00 82.12 88 PRO A CA 1
ATOM 673 C C . PRO A 1 88 ? 13.801 -11.024 3.369 1.00 82.12 88 PRO A C 1
ATOM 675 O O . PRO A 1 88 ? 13.429 -10.503 4.416 1.00 82.12 88 PRO A O 1
ATOM 678 N N . VAL A 1 89 ? 13.020 -11.867 2.684 1.00 82.25 89 VAL A N 1
ATOM 679 C CA . VAL A 1 89 ? 11.720 -12.325 3.203 1.00 82.25 89 VAL A CA 1
ATOM 680 C C . VAL A 1 89 ? 11.962 -13.325 4.325 1.00 82.25 89 VAL A C 1
ATOM 682 O O . VAL A 1 89 ? 12.534 -14.392 4.102 1.00 82.25 89 VAL A O 1
ATOM 685 N N . GLU A 1 90 ? 11.487 -12.990 5.515 1.00 86.38 90 GLU A N 1
ATOM 686 C CA . GLU A 1 90 ? 11.624 -13.805 6.716 1.00 86.38 90 GLU A CA 1
ATOM 687 C C . GLU A 1 90 ? 10.263 -13.974 7.398 1.00 86.38 90 GLU A C 1
ATOM 689 O O . GLU A 1 90 ? 9.330 -13.195 7.181 1.00 86.38 90 GLU A O 1
ATOM 694 N N . TYR A 1 91 ? 10.129 -15.022 8.214 1.00 86.00 91 TYR A N 1
ATOM 695 C CA . TYR A 1 91 ? 8.963 -15.155 9.081 1.00 86.00 91 TYR A CA 1
ATOM 696 C C . TYR A 1 91 ? 9.025 -14.071 10.154 1.00 86.00 91 TYR A C 1
ATOM 698 O O . TYR A 1 91 ? 9.857 -14.135 11.058 1.00 86.00 91 TYR A O 1
ATOM 706 N N . THR A 1 92 ? 8.119 -13.106 10.057 1.00 85.50 92 THR A N 1
ATOM 707 C CA . THR A 1 92 ? 8.040 -11.974 10.979 1.00 85.50 92 THR A CA 1
ATOM 708 C C . THR A 1 92 ? 6.747 -12.050 11.770 1.00 85.50 92 THR A C 1
ATOM 710 O O . THR A 1 92 ? 5.661 -12.134 11.197 1.00 85.50 92 THR A O 1
ATOM 713 N N . THR A 1 93 ? 6.862 -11.987 13.092 1.00 87.88 93 THR A N 1
ATOM 714 C CA . THR A 1 93 ? 5.716 -11.771 13.975 1.00 87.88 93 THR A CA 1
ATOM 715 C C . THR A 1 93 ? 5.523 -10.276 14.136 1.00 87.88 93 THR A C 1
ATOM 717 O O . THR A 1 93 ? 6.464 -9.575 14.504 1.00 87.88 93 THR A O 1
ATOM 720 N N . ILE A 1 94 ? 4.313 -9.790 13.869 1.00 86.75 94 ILE A N 1
ATOM 721 C CA . ILE A 1 94 ? 3.961 -8.401 14.131 1.00 86.75 94 ILE A CA 1
ATOM 722 C C . ILE A 1 94 ? 2.954 -8.376 15.275 1.00 86.75 94 ILE A C 1
ATOM 724 O O . ILE A 1 94 ? 1.776 -8.648 15.072 1.00 86.75 94 ILE A O 1
ATOM 728 N N . ASP A 1 95 ? 3.457 -8.153 16.485 1.00 88.94 95 ASP A N 1
ATOM 729 C CA . ASP A 1 95 ? 2.689 -8.262 17.724 1.00 88.94 95 ASP A CA 1
ATOM 730 C C . ASP A 1 95 ? 2.326 -6.891 18.320 1.00 88.94 95 ASP A C 1
ATOM 732 O O . ASP A 1 95 ? 2.508 -5.842 17.704 1.00 88.94 95 ASP A O 1
ATOM 736 N N . GLU A 1 96 ? 1.787 -6.898 19.538 1.00 90.12 96 GLU A N 1
ATOM 737 C CA . GLU A 1 96 ? 1.349 -5.701 20.261 1.00 90.12 96 GLU A CA 1
ATOM 738 C C . GLU A 1 96 ? 2.463 -4.688 20.579 1.00 90.12 96 GLU A C 1
ATOM 740 O O . GLU A 1 96 ? 2.166 -3.532 20.893 1.00 90.12 96 GLU A O 1
ATOM 745 N N . ASN A 1 97 ? 3.738 -5.087 20.487 1.00 88.38 97 ASN A N 1
ATOM 746 C CA . ASN A 1 97 ? 4.878 -4.183 20.648 1.00 88.38 97 ASN A CA 1
ATOM 747 C C . ASN A 1 97 ? 5.193 -3.408 19.364 1.00 88.38 97 ASN A C 1
ATOM 749 O O . ASN A 1 97 ? 6.005 -2.477 19.393 1.00 88.38 97 ASN A O 1
ATOM 753 N N . ASP A 1 98 ? 4.574 -3.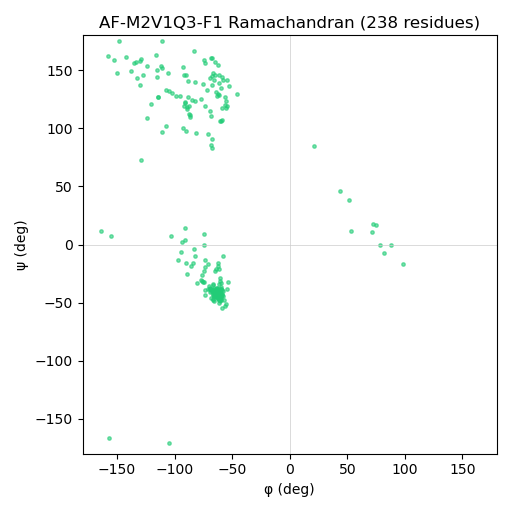777 18.241 1.00 89.56 98 ASP A N 1
ATOM 754 C CA . ASP A 1 98 ? 4.746 -3.074 16.984 1.00 89.56 98 ASP A CA 1
ATOM 755 C C . ASP A 1 98 ? 4.318 -1.605 17.121 1.00 89.56 98 ASP A C 1
ATOM 757 O O . ASP A 1 98 ? 3.254 -1.297 17.674 1.00 89.56 98 ASP A O 1
ATOM 761 N N . PRO A 1 99 ? 5.115 -0.653 16.608 1.00 86.31 99 PRO A N 1
ATOM 762 C CA . PRO A 1 99 ? 4.808 0.753 16.776 1.00 86.31 99 PRO A CA 1
ATOM 763 C C . PRO A 1 99 ? 3.474 1.168 16.142 1.00 86.31 99 PRO A C 1
ATOM 765 O O . PRO A 1 99 ? 2.908 2.171 16.567 1.00 86.31 99 PRO A O 1
ATOM 768 N N . TYR A 1 100 ? 2.954 0.414 15.182 1.00 90.56 100 TYR A N 1
ATOM 769 C CA . TYR A 1 100 ? 1.711 0.688 14.471 1.00 90.56 100 TYR A CA 1
ATOM 770 C C . TYR A 1 100 ? 0.541 -0.184 14.954 1.00 90.56 100 TYR A C 1
ATOM 772 O O . TYR A 1 100 ? -0.523 -0.145 14.339 1.00 90.56 100 TYR A O 1
ATOM 780 N N . PHE A 1 101 ? 0.711 -0.960 16.031 1.00 94.19 101 PHE A N 1
ATOM 781 C CA . PHE A 1 101 ? -0.363 -1.760 16.615 1.00 94.19 101 PHE A CA 1
ATOM 782 C C . PHE A 1 101 ? -1.506 -0.877 17.139 1.00 94.19 101 PHE A C 1
ATOM 784 O O . PHE A 1 101 ? -1.296 0.051 17.926 1.00 94.19 101 PHE A O 1
ATOM 791 N N . ILE A 1 102 ? -2.731 -1.189 16.717 1.00 94.75 102 ILE A N 1
ATOM 792 C CA . ILE A 1 102 ? -3.957 -0.520 17.149 1.00 94.75 102 ILE A CA 1
ATOM 793 C C . ILE A 1 102 ? -4.451 -1.220 18.411 1.00 94.75 102 ILE A C 1
ATOM 795 O O . ILE A 1 102 ? -4.878 -2.374 18.374 1.00 94.75 102 ILE A O 1
ATOM 799 N N . LYS A 1 103 ? -4.400 -0.532 19.550 1.00 94.12 103 LYS A N 1
ATOM 800 C CA . LYS A 1 103 ? -4.843 -1.118 20.816 1.00 94.12 103 LYS A CA 1
ATOM 801 C C . LYS A 1 103 ? -6.352 -1.376 20.801 1.00 94.12 103 LYS A C 1
ATOM 803 O O . LYS A 1 103 ? -7.130 -0.632 20.211 1.00 94.12 103 LYS A O 1
ATOM 808 N N . LEU A 1 104 ? -6.789 -2.425 21.496 1.00 93.56 104 LEU A N 1
ATOM 809 C CA . LEU A 1 104 ? -8.213 -2.790 21.543 1.00 93.56 104 LEU A CA 1
ATOM 810 C C . LEU A 1 104 ? -9.085 -1.726 22.229 1.00 93.56 104 LEU A C 1
ATOM 812 O O . LEU A 1 104 ? -10.279 -1.640 21.955 1.00 93.56 104 LEU A O 1
ATOM 816 N N . ASP A 1 105 ? -8.481 -0.898 23.080 1.00 92.81 105 ASP A N 1
ATOM 817 C CA . ASP A 1 105 ? -9.114 0.222 23.772 1.00 92.81 105 ASP A CA 1
ATOM 818 C C . ASP A 1 105 ? -9.019 1.551 22.996 1.00 92.81 105 ASP A C 1
ATOM 820 O O . ASP A 1 105 ? -9.461 2.587 23.499 1.00 92.81 105 ASP A O 1
ATOM 824 N N . THR A 1 106 ? -8.464 1.555 21.773 1.00 94.44 106 THR A N 1
ATOM 825 C CA . THR A 1 106 ? -8.259 2.770 20.960 1.00 94.44 106 THR A CA 1
ATOM 826 C C . THR A 1 106 ? -9.545 3.574 20.769 1.00 94.44 106 THR A C 1
ATOM 828 O O . THR A 1 106 ? -9.496 4.799 20.699 1.00 94.44 106 THR A O 1
ATOM 831 N N . PHE A 1 107 ? -10.696 2.908 20.718 1.00 94.00 107 PHE A N 1
ATOM 832 C CA . PHE A 1 107 ? -11.989 3.539 20.456 1.00 94.00 107 PHE A CA 1
ATOM 833 C C . PHE A 1 107 ? -12.770 3.943 21.716 1.00 94.00 107 PHE A C 1
ATOM 835 O O . PHE A 1 107 ? -13.879 4.450 21.594 1.00 94.00 107 PHE A O 1
ATOM 842 N N . GLU A 1 108 ? -12.225 3.749 22.924 1.00 91.75 108 GLU A N 1
ATOM 843 C CA . GLU A 1 108 ? -12.919 4.134 24.165 1.00 91.75 108 GLU A CA 1
ATOM 844 C C . GLU A 1 108 ? -13.083 5.652 24.308 1.00 91.75 108 GLU A C 1
ATOM 846 O O . GLU A 1 108 ? -14.073 6.127 24.867 1.00 91.75 108 GLU A O 1
ATOM 851 N N . THR A 1 109 ? -12.114 6.430 23.818 1.00 93.12 109 THR A N 1
ATOM 852 C CA . THR A 1 109 ? -12.165 7.893 23.864 1.00 93.12 109 THR A CA 1
ATOM 853 C C . THR A 1 109 ? -11.685 8.505 22.557 1.00 93.12 109 THR A C 1
ATOM 855 O O . THR A 1 109 ? -10.766 8.010 21.904 1.00 93.12 109 THR A O 1
ATOM 858 N N . LEU A 1 110 ? -12.248 9.666 22.221 1.00 90.69 110 LEU A N 1
ATOM 859 C CA . LEU A 1 110 ? -11.849 10.424 21.037 1.00 90.69 110 LEU A CA 1
ATOM 860 C C . LEU A 1 110 ? -10.368 10.842 21.082 1.00 90.69 110 LEU A C 1
ATOM 862 O O . LEU A 1 110 ? -9.732 10.994 20.043 1.00 90.69 110 LEU A O 1
ATOM 866 N N . GLU A 1 111 ? -9.813 11.029 22.281 1.00 93.94 111 GLU A N 1
ATOM 867 C CA . GLU A 1 111 ? -8.392 11.322 22.481 1.00 93.94 111 GLU A CA 1
ATOM 868 C C . GLU A 1 111 ? -7.505 10.140 22.064 1.00 93.94 111 GLU A C 1
ATOM 870 O O . GLU A 1 111 ? -6.538 10.343 21.331 1.00 93.94 111 GLU A O 1
ATOM 875 N N . LYS A 1 112 ? -7.869 8.906 22.447 1.00 94.31 112 LYS A N 1
ATOM 876 C CA . LYS A 1 112 ? -7.151 7.688 22.036 1.00 94.31 112 LYS A CA 1
ATOM 877 C C . LYS A 1 112 ? -7.221 7.471 20.523 1.00 94.31 112 LYS A C 1
ATOM 879 O O . LYS A 1 112 ? -6.207 7.119 19.919 1.00 94.31 112 LYS A O 1
ATOM 884 N N . VAL A 1 113 ? -8.373 7.749 19.904 1.00 92.62 113 VAL A N 1
ATOM 885 C CA . VAL A 1 113 ? -8.535 7.713 18.440 1.00 92.62 113 VAL A CA 1
ATOM 886 C C . VAL A 1 113 ? -7.572 8.690 17.774 1.00 92.62 113 VAL A C 1
ATOM 888 O O . VAL A 1 113 ? -6.766 8.275 16.946 1.00 92.62 113 VAL A O 1
ATOM 891 N N . LYS A 1 114 ? -7.604 9.971 18.164 1.00 90.69 114 LYS A N 1
ATOM 892 C CA . LYS A 1 114 ? -6.734 11.009 17.586 1.00 90.69 114 LYS A CA 1
ATOM 893 C C . LYS A 1 114 ? -5.253 10.685 17.759 1.00 90.69 114 LYS A C 1
ATOM 895 O O . LYS A 1 114 ? -4.492 10.807 16.807 1.00 90.69 114 LYS A O 1
ATOM 900 N N . TRP A 1 115 ? -4.862 10.214 18.943 1.00 92.38 115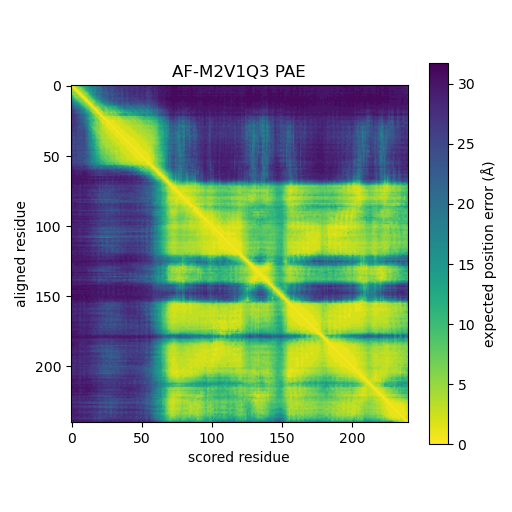 TRP A N 1
ATOM 901 C CA . TRP A 1 115 ? -3.490 9.782 19.206 1.00 92.38 115 TRP A CA 1
ATOM 902 C C . TRP A 1 115 ? -3.053 8.655 18.262 1.00 92.38 115 TRP A C 1
ATOM 904 O O . TRP A 1 115 ? -1.941 8.687 17.735 1.00 92.38 115 TRP A O 1
ATOM 914 N N . MET A 1 116 ? -3.927 7.672 18.019 1.00 91.62 116 MET A N 1
ATOM 915 C CA . MET A 1 116 ? -3.622 6.564 17.116 1.00 91.62 116 MET A CA 1
ATOM 916 C C . MET A 1 116 ? -3.543 7.018 15.653 1.00 91.62 116 MET A C 1
ATOM 918 O O . MET A 1 116 ? -2.631 6.601 14.944 1.00 91.62 116 MET A O 1
ATOM 922 N N . VAL A 1 117 ? -4.448 7.902 15.218 1.00 89.06 117 VAL A N 1
ATOM 923 C CA . VAL A 1 117 ? -4.418 8.524 13.881 1.00 89.06 117 VAL A CA 1
ATOM 924 C C . VAL A 1 117 ? -3.088 9.239 13.655 1.00 89.06 117 VAL A C 1
ATOM 926 O O . VAL A 1 117 ? -2.373 8.928 12.706 1.00 89.06 117 VAL A O 1
ATOM 929 N N . ASP A 1 118 ? -2.698 10.128 14.572 1.00 86.31 118 ASP A N 1
ATOM 930 C CA . ASP A 1 118 ? -1.441 10.873 14.457 1.00 86.31 118 ASP A CA 1
ATOM 931 C C . ASP A 1 118 ? -0.214 9.948 14.429 1.00 86.31 118 ASP A C 1
ATOM 933 O O . ASP A 1 118 ? 0.781 10.258 13.774 1.00 86.31 118 ASP A O 1
ATOM 937 N N . ARG A 1 119 ? -0.283 8.795 15.103 1.00 87.38 119 ARG A N 1
ATOM 938 C CA . ARG A 1 119 ? 0.787 7.792 15.116 1.00 87.38 119 ARG A CA 1
ATOM 939 C C . ARG A 1 119 ? 0.864 6.953 13.836 1.00 87.38 119 ARG A C 1
ATOM 941 O O . ARG A 1 119 ? 1.964 6.540 13.474 1.00 87.38 119 ARG A O 1
ATOM 948 N N . LEU A 1 120 ? -0.262 6.695 13.166 1.00 85.44 120 LEU A N 1
ATOM 949 C CA . LEU A 1 120 ? -0.304 5.970 11.886 1.00 85.44 120 LEU A CA 1
ATOM 950 C C . LEU A 1 120 ? -0.037 6.865 10.676 1.00 85.44 120 LEU A C 1
ATOM 952 O O . LEU A 1 120 ? 0.264 6.350 9.600 1.00 85.44 120 LEU A O 1
ATOM 956 N N . ARG A 1 121 ? -0.123 8.185 10.843 1.00 82.38 121 ARG A N 1
ATOM 957 C CA . ARG A 1 121 ? 0.054 9.143 9.756 1.00 82.38 121 ARG A CA 1
ATOM 958 C C . ARG A 1 121 ? 1.425 9.008 9.093 1.00 82.38 121 ARG A C 1
ATOM 960 O O . ARG A 1 121 ? 2.466 9.270 9.696 1.00 82.38 121 ARG A O 1
ATOM 967 N N . MET A 1 122 ? 1.421 8.664 7.806 1.00 73.56 122 MET A N 1
ATOM 968 C CA . MET A 1 122 ? 2.625 8.513 6.984 1.00 73.56 122 MET A CA 1
ATOM 969 C C . MET A 1 122 ? 2.666 9.565 5.870 1.00 73.56 122 MET A C 1
ATOM 971 O O . MET A 1 122 ? 1.729 9.696 5.087 1.00 73.56 122 MET A O 1
ATOM 975 N N . ILE A 1 123 ? 3.774 10.310 5.775 1.00 64.12 123 ILE A N 1
ATOM 976 C CA . ILE A 1 123 ? 3.983 11.336 4.738 1.00 64.12 123 ILE A CA 1
ATOM 977 C C . ILE A 1 123 ? 4.837 10.757 3.607 1.00 64.12 123 ILE A C 1
ATOM 979 O O . ILE A 1 123 ? 5.936 10.251 3.836 1.00 64.12 123 ILE A O 1
ATOM 983 N N . SER A 1 124 ? 4.353 10.888 2.375 1.00 57.12 124 SER A N 1
ATOM 984 C CA . SER A 1 124 ? 5.044 10.463 1.152 1.00 57.12 124 SER A CA 1
ATOM 985 C C . SER A 1 124 ? 5.882 11.599 0.522 1.00 57.12 124 SER A C 1
ATOM 987 O O . SER A 1 124 ? 5.567 12.770 0.716 1.00 57.12 124 SER A O 1
ATOM 989 N N . LYS A 1 125 ? 6.964 11.286 -0.216 1.00 54.91 125 LYS A N 1
ATOM 990 C CA . LYS A 1 125 ? 7.889 12.264 -0.856 1.00 54.91 125 LYS A CA 1
ATOM 991 C C . LYS A 1 125 ? 8.079 11.983 -2.359 1.00 54.91 125 LYS A C 1
ATOM 993 O O . LYS A 1 125 ? 8.188 10.820 -2.729 1.00 54.91 125 LYS A O 1
ATOM 998 N N . CYS A 1 126 ? 8.256 13.021 -3.195 1.00 53.94 126 CYS A N 1
ATOM 999 C CA . CYS A 1 126 ? 8.491 12.893 -4.652 1.00 53.94 126 CYS A CA 1
ATOM 1000 C C . CYS A 1 126 ? 9.946 12.828 -5.169 1.00 53.94 126 CYS A C 1
ATOM 1002 O O . CYS A 1 126 ? 10.811 13.573 -4.716 1.00 53.94 126 CYS A O 1
ATOM 1004 N N . LYS A 1 127 ? 10.141 12.043 -6.242 1.00 53.31 127 LYS A N 1
ATOM 1005 C CA . LYS A 1 127 ? 11.099 12.061 -7.379 1.00 53.31 127 LYS A CA 1
ATOM 1006 C C . LYS A 1 127 ? 10.568 11.451 -8.718 1.00 53.31 127 LYS A C 1
ATOM 1008 O O . LYS A 1 127 ? 9.908 10.426 -8.754 1.00 53.31 127 LYS A O 1
ATOM 1013 N N . TYR A 1 128 ? 10.984 11.951 -9.875 1.00 60.62 128 TYR A N 1
ATOM 1014 C CA . TYR A 1 128 ? 10.639 11.352 -11.184 1.00 60.62 128 TYR A CA 1
ATOM 1015 C C . TYR A 1 128 ? 10.798 9.818 -11.267 1.00 60.62 128 TYR A C 1
ATOM 1017 O O . TYR A 1 128 ? 11.856 9.283 -10.935 1.00 60.62 128 TYR A O 1
ATOM 1025 N N . THR A 1 129 ? 9.763 9.123 -11.752 1.00 70.31 129 THR A N 1
ATOM 1026 C CA . THR A 1 129 ? 9.777 7.664 -11.955 1.00 70.31 129 THR A CA 1
ATOM 1027 C C . THR A 1 129 ? 8.746 7.227 -13.009 1.00 70.31 129 THR A C 1
ATOM 1029 O O . THR A 1 129 ? 8.258 8.042 -13.795 1.00 70.31 129 THR A O 1
ATOM 1032 N N . THR A 1 130 ? 8.454 5.932 -13.086 1.00 79.62 130 THR A N 1
ATOM 1033 C CA . THR A 1 130 ? 7.542 5.303 -14.046 1.00 79.62 130 THR A CA 1
ATOM 1034 C C . THR A 1 130 ? 6.524 4.418 -13.331 1.00 79.62 130 THR A C 1
ATOM 1036 O O . THR A 1 130 ? 6.754 4.009 -12.198 1.00 79.62 130 THR A O 1
ATOM 1039 N N . TYR A 1 131 ? 5.408 4.113 -13.988 1.00 81.69 131 TYR A N 1
ATOM 1040 C CA . TYR A 1 131 ? 4.376 3.209 -13.473 1.00 81.69 131 TYR A CA 1
ATOM 1041 C C . TYR A 1 131 ? 3.782 2.356 -14.600 1.00 81.69 131 TYR A C 1
ATOM 1043 O O . TYR A 1 131 ? 3.906 2.705 -15.775 1.00 81.69 131 TYR A O 1
ATOM 1051 N N . MET A 1 132 ? 3.128 1.248 -14.241 1.00 82.56 132 MET A N 1
ATOM 1052 C CA . MET A 1 132 ? 2.386 0.407 -15.185 1.00 82.56 132 MET A CA 1
ATOM 1053 C C . MET A 1 132 ? 0.920 0.855 -15.252 1.00 82.56 132 MET A C 1
ATOM 1055 O O . MET A 1 132 ? 0.216 0.814 -14.240 1.00 82.56 132 MET A O 1
ATOM 1059 N N . GLY A 1 133 ? 0.460 1.279 -16.429 1.00 80.44 133 GLY A N 1
ATOM 1060 C CA . GLY A 1 133 ? -0.932 1.677 -16.664 1.00 80.44 133 GLY A CA 1
ATOM 1061 C C . GLY A 1 133 ? -1.847 0.485 -16.949 1.00 80.44 133 GLY A C 1
ATOM 1062 O O . GLY A 1 133 ? -1.385 -0.620 -17.236 1.00 80.44 133 GLY A O 1
ATOM 1063 N N . TYR A 1 134 ? -3.166 0.695 -16.900 1.00 84.62 134 TYR A N 1
ATOM 1064 C CA . TYR A 1 134 ? -4.159 -0.346 -17.223 1.00 84.62 134 TYR A CA 1
ATOM 1065 C C . TYR A 1 134 ? -4.093 -0.863 -18.668 1.00 84.62 134 TYR A C 1
ATOM 1067 O O . TYR A 1 134 ? -4.554 -1.970 -18.933 1.00 84.62 134 TYR A O 1
ATOM 1075 N N . ASP A 1 135 ? -3.460 -0.122 -19.575 1.00 83.12 135 ASP A N 1
ATOM 1076 C CA . ASP A 1 135 ? -3.150 -0.552 -20.941 1.00 83.12 135 ASP A CA 1
ATOM 1077 C C . ASP A 1 135 ? -1.983 -1.556 -21.028 1.00 83.12 135 ASP A C 1
ATOM 1079 O O . ASP A 1 135 ? -1.622 -1.989 -22.125 1.00 83.12 135 ASP A O 1
ATOM 1083 N N . GLY A 1 136 ? -1.382 -1.920 -19.890 1.00 81.69 136 GLY A N 1
ATOM 1084 C CA . GLY A 1 136 ? -0.243 -2.830 -19.810 1.00 81.69 136 GLY A CA 1
ATOM 1085 C C . GLY A 1 136 ? 1.066 -2.217 -20.307 1.00 81.69 136 GLY A C 1
ATOM 1086 O O . GLY A 1 136 ? 2.000 -2.960 -20.615 1.00 81.69 136 GLY A O 1
ATOM 1087 N N . LYS A 1 137 ? 1.150 -0.883 -20.417 1.00 83.44 137 LYS A N 1
ATOM 1088 C CA . LYS A 1 137 ? 2.366 -0.172 -20.829 1.00 83.44 137 LYS A CA 1
ATOM 1089 C C . LYS A 1 137 ? 2.973 0.616 -19.675 1.00 83.44 137 LYS A C 1
ATOM 1091 O O . LYS A 1 137 ? 2.285 1.081 -18.767 1.00 83.44 137 LYS A O 1
ATOM 1096 N N . MET A 1 138 ? 4.292 0.788 -19.749 1.00 81.94 138 MET A N 1
ATOM 1097 C CA . MET A 1 138 ? 5.032 1.658 -18.842 1.00 81.94 138 MET A CA 1
ATOM 1098 C C . MET A 1 138 ? 4.844 3.119 -19.247 1.00 81.94 138 MET A C 1
ATOM 1100 O O . MET A 1 138 ? 5.164 3.509 -20.371 1.00 81.94 138 MET A O 1
ATOM 1104 N N . HIS A 1 139 ? 4.388 3.933 -18.304 1.00 81.50 139 HIS A N 1
ATOM 1105 C CA . HIS A 1 139 ? 4.193 5.369 -18.470 1.00 81.50 139 HIS A CA 1
ATOM 1106 C C . HIS A 1 139 ? 5.137 6.138 -17.553 1.00 81.50 139 HIS A C 1
ATOM 1108 O O . HIS A 1 139 ? 5.501 5.674 -16.469 1.00 81.50 139 HIS A O 1
ATOM 1114 N N . LYS A 1 140 ? 5.538 7.340 -17.976 1.00 78.75 140 LYS A N 1
ATOM 1115 C CA . LYS A 1 140 ? 6.254 8.263 -17.089 1.00 78.75 140 LYS A CA 1
ATOM 1116 C C . LYS A 1 140 ? 5.280 8.816 -16.062 1.00 78.75 140 LYS A C 1
ATOM 1118 O O . LYS A 1 140 ? 4.200 9.280 -16.421 1.00 78.75 140 LYS A O 1
ATOM 1123 N N . LEU A 1 141 ? 5.693 8.798 -14.805 1.00 69.31 141 LEU A N 1
ATOM 1124 C CA . LEU A 1 141 ? 4.965 9.439 -13.730 1.00 69.31 141 LEU A CA 1
ATOM 1125 C C . LEU A 1 141 ? 5.407 10.899 -13.653 1.00 69.31 141 LEU A C 1
ATOM 1127 O O . LEU A 1 141 ? 6.568 11.190 -13.355 1.00 69.31 141 LEU A O 1
ATOM 1131 N N . GLY A 1 142 ? 4.496 11.805 -14.006 1.00 60.81 142 GLY A N 1
ATOM 1132 C CA . GLY A 1 142 ? 4.687 13.242 -13.823 1.00 60.81 142 GLY A CA 1
ATOM 1133 C C . GLY A 1 142 ? 4.698 13.618 -12.340 1.00 60.81 142 GLY A C 1
ATOM 1134 O O . GLY A 1 142 ? 4.227 12.862 -11.490 1.00 60.81 142 GLY A O 1
ATOM 1135 N N . THR A 1 143 ? 5.255 14.782 -12.020 1.00 57.12 143 THR A N 1
ATOM 1136 C CA . THR A 1 143 ? 5.222 15.336 -10.664 1.00 57.12 143 THR A CA 1
ATOM 1137 C C . THR A 1 143 ? 3.782 15.684 -10.281 1.00 57.12 143 THR A C 1
ATOM 1139 O O . THR A 1 143 ? 2.998 16.139 -11.111 1.00 57.12 143 THR A O 1
ATOM 1142 N N . CYS A 1 144 ? 3.409 15.435 -9.026 1.00 56.38 144 CYS A N 1
ATOM 1143 C CA . CYS A 1 144 ? 2.096 15.826 -8.517 1.00 56.38 144 CYS A CA 1
ATOM 1144 C C . CYS A 1 144 ? 2.165 17.263 -8.007 1.00 56.38 144 CYS A C 1
ATOM 1146 O O . CYS A 1 144 ? 2.796 17.499 -6.981 1.00 56.38 144 CYS A O 1
ATOM 1148 N N . ASP A 1 145 ? 1.530 18.203 -8.705 1.00 52.47 145 ASP A N 1
ATOM 1149 C CA . ASP A 1 145 ? 1.331 19.573 -8.227 1.00 52.47 145 ASP A CA 1
ATOM 1150 C C . ASP A 1 145 ? -0.023 19.639 -7.508 1.00 52.47 145 ASP A C 1
ATOM 1152 O O . ASP A 1 145 ? -1.070 19.645 -8.150 1.00 52.47 145 ASP A O 1
ATOM 1156 N N . TRP A 1 146 ? -0.015 19.588 -6.174 1.00 49.34 146 TRP A N 1
ATOM 1157 C CA . TRP A 1 146 ? -1.254 19.579 -5.383 1.00 49.34 146 TRP A CA 1
ATOM 1158 C C . TRP A 1 146 ? -1.679 20.981 -4.906 1.00 49.34 146 TRP A C 1
ATOM 1160 O O . TRP A 1 146 ? -2.751 21.109 -4.328 1.00 49.34 146 TRP A O 1
ATOM 1170 N N . ASP A 1 147 ? -0.873 22.036 -5.117 1.00 46.75 147 ASP A N 1
ATOM 1171 C CA . ASP A 1 147 ? -1.131 23.347 -4.478 1.00 46.75 147 ASP A CA 1
ATOM 1172 C C . ASP A 1 147 ? -0.374 24.559 -5.082 1.00 46.75 147 ASP A C 1
ATOM 1174 O O . ASP A 1 147 ? -0.298 25.608 -4.453 1.00 46.75 147 ASP A O 1
ATOM 1178 N N . HIS A 1 148 ? 0.280 24.484 -6.252 1.00 47.88 148 HIS A N 1
ATOM 1179 C CA . HIS A 1 148 ? 1.168 25.573 -6.729 1.00 47.88 148 HIS A CA 1
ATOM 1180 C C . HIS A 1 148 ? 2.251 25.999 -5.705 1.00 47.88 148 HIS A C 1
ATOM 1182 O O . HIS A 1 148 ? 2.937 27.008 -5.881 1.00 47.88 148 HIS A O 1
ATOM 1188 N N . SER A 1 149 ? 2.446 25.224 -4.632 1.00 45.22 149 SER A N 1
ATOM 1189 C CA . SER A 1 149 ? 3.405 25.488 -3.561 1.00 45.22 149 SER A CA 1
ATOM 1190 C C . SER A 1 149 ? 4.767 24.850 -3.836 1.00 45.22 149 SER A C 1
ATOM 1192 O O . SER A 1 149 ? 5.605 24.776 -2.935 1.00 45.22 149 SER A O 1
ATOM 1194 N N . ASN A 1 150 ? 5.012 24.417 -5.084 1.00 40.91 150 ASN A N 1
ATOM 1195 C CA . ASN A 1 150 ? 6.249 23.761 -5.520 1.00 40.91 150 ASN A CA 1
ATOM 1196 C C . ASN A 1 150 ? 6.632 22.571 -4.620 1.00 40.91 150 ASN A C 1
ATOM 1198 O O . ASN A 1 150 ? 7.806 22.354 -4.309 1.00 40.91 150 ASN A O 1
ATOM 1202 N N . ARG A 1 151 ? 5.642 21.799 -4.156 1.00 39.31 151 ARG A N 1
ATOM 1203 C CA . ARG A 1 151 ? 5.874 20.588 -3.363 1.00 39.31 151 ARG A CA 1
ATOM 1204 C C . ARG A 1 151 ? 5.199 19.391 -4.013 1.00 39.31 151 ARG A C 1
ATOM 1206 O O . ARG A 1 151 ? 3.982 19.267 -4.031 1.00 39.31 151 ARG A O 1
ATOM 1213 N N . GLU A 1 152 ? 6.050 18.529 -4.552 1.00 44.16 152 GLU A N 1
ATOM 1214 C CA . GLU A 1 152 ? 5.700 17.387 -5.385 1.00 44.16 152 GLU A CA 1
ATOM 1215 C C . GLU A 1 152 ? 5.346 16.167 -4.483 1.00 44.16 152 GLU A C 1
ATOM 1217 O O . GLU A 1 152 ? 6.150 15.782 -3.628 1.00 44.16 152 GLU A O 1
ATOM 1222 N N . MET A 1 153 ? 4.150 15.558 -4.641 1.00 51.22 153 MET A N 1
ATOM 1223 C CA . MET A 1 153 ? 3.576 14.348 -3.955 1.00 51.22 153 MET A CA 1
ATOM 1224 C C . MET A 1 153 ? 3.422 12.972 -4.677 1.00 51.22 153 MET A C 1
ATOM 1226 O O . MET A 1 153 ? 2.406 12.797 -5.326 1.00 51.22 153 MET A O 1
ATOM 1230 N N . TYR A 1 154 ? 4.258 11.937 -4.504 1.00 58.78 154 TYR A N 1
ATOM 1231 C CA . TYR A 1 154 ? 3.861 10.533 -4.769 1.00 58.78 154 TYR A CA 1
ATOM 1232 C C . TYR A 1 154 ? 4.342 9.649 -3.629 1.00 58.78 154 TYR A C 1
ATOM 1234 O O . TYR A 1 154 ? 5.276 10.012 -2.912 1.00 58.78 154 TYR A O 1
ATOM 1242 N N . GLY A 1 155 ? 3.681 8.511 -3.440 1.00 72.06 155 GLY A N 1
ATOM 1243 C CA . GLY A 1 155 ? 3.925 7.601 -2.331 1.00 72.06 155 GLY A CA 1
ATOM 1244 C C . GLY A 1 155 ? 4.434 6.243 -2.760 1.00 72.06 155 GLY A C 1
ATOM 1245 O O . GLY A 1 155 ? 4.313 5.835 -3.914 1.00 72.06 155 GLY A O 1
ATOM 1246 N N . LEU A 1 156 ? 4.999 5.532 -1.789 1.00 85.06 156 LEU A N 1
ATOM 1247 C CA . LEU A 1 156 ? 5.084 4.082 -1.881 1.00 85.06 156 LEU A CA 1
ATOM 1248 C C . LEU A 1 156 ? 3.698 3.520 -1.597 1.00 85.06 156 LEU A C 1
ATOM 1250 O O . LEU A 1 156 ? 3.002 3.985 -0.688 1.00 85.06 156 LEU A O 1
ATOM 1254 N N . ARG A 1 157 ? 3.301 2.516 -2.367 1.00 87.94 157 ARG A N 1
ATOM 1255 C CA . ARG A 1 157 ? 1.975 1.915 -2.289 1.00 87.94 157 ARG A CA 1
ATOM 1256 C C . ARG A 1 157 ? 1.677 1.376 -0.892 1.00 87.94 157 ARG A C 1
ATOM 1258 O O . ARG A 1 157 ? 0.585 1.626 -0.395 1.00 87.94 157 ARG A O 1
ATOM 1265 N N . GLY A 1 158 ? 2.650 0.755 -0.226 1.00 88.81 158 GLY A N 1
ATOM 1266 C CA . GLY A 1 158 ? 2.517 0.299 1.161 1.00 88.81 158 GLY A CA 1
ATOM 1267 C C . GLY A 1 158 ? 2.226 1.437 2.147 1.00 88.81 158 GLY A C 1
ATOM 1268 O O . GLY A 1 158 ? 1.375 1.299 3.021 1.00 88.81 158 GLY A O 1
ATOM 1269 N N . LEU A 1 159 ? 2.845 2.609 1.967 1.00 88.00 159 LEU A N 1
ATOM 1270 C CA . LEU A 1 159 ? 2.564 3.786 2.804 1.00 88.00 159 LEU A CA 1
ATOM 1271 C C . LEU A 1 159 ? 1.162 4.347 2.535 1.00 88.00 159 LEU A C 1
ATOM 1273 O O . LEU A 1 159 ? 0.469 4.752 3.465 1.00 88.00 159 LEU A O 1
ATOM 1277 N N . HIS A 1 160 ? 0.718 4.341 1.275 1.00 86.62 160 HIS A N 1
ATOM 1278 C CA . HIS A 1 160 ? -0.648 4.738 0.938 1.00 86.62 160 HIS A CA 1
ATOM 1279 C C . HIS A 1 160 ? -1.686 3.757 1.508 1.00 86.62 160 HIS A C 1
ATOM 1281 O O . HIS A 1 160 ? -2.703 4.184 2.044 1.00 86.62 160 HIS A O 1
ATOM 1287 N N . GLN A 1 161 ? -1.407 2.452 1.477 1.00 91.62 161 GLN A N 1
ATOM 1288 C CA . GLN A 1 161 ? -2.255 1.439 2.107 1.00 91.62 161 GLN A CA 1
ATOM 1289 C C . GLN A 1 161 ? -2.334 1.627 3.631 1.00 91.62 161 GLN 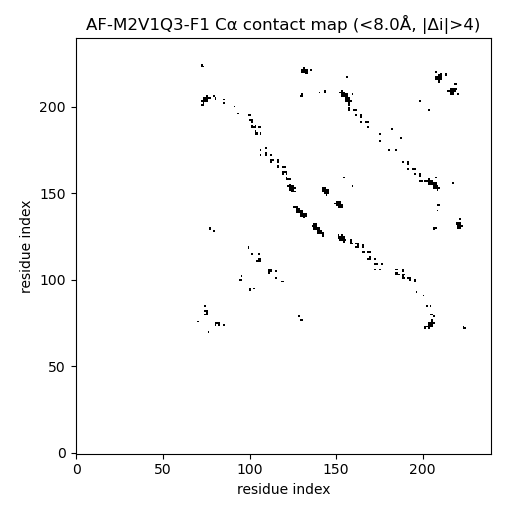A C 1
ATOM 1291 O O . GLN A 1 161 ? -3.427 1.545 4.188 1.00 91.62 161 GLN A O 1
ATOM 1296 N N . MET A 1 162 ? -1.218 1.947 4.301 1.00 90.25 162 MET A N 1
ATOM 1297 C CA . MET A 1 162 ? -1.222 2.297 5.730 1.00 90.25 162 MET A CA 1
ATOM 1298 C C . MET A 1 162 ? -2.067 3.543 6.014 1.00 90.25 162 MET A C 1
ATOM 1300 O O . MET A 1 162 ? -2.851 3.542 6.962 1.00 90.25 162 MET A O 1
ATOM 1304 N N . HIS A 1 163 ? -1.976 4.572 5.168 1.00 86.50 163 HIS A N 1
ATOM 1305 C CA . HIS A 1 163 ? -2.842 5.748 5.264 1.00 86.50 163 HIS A CA 1
ATOM 1306 C C . HIS A 1 163 ? -4.330 5.389 5.105 1.00 86.50 163 HIS A C 1
ATOM 1308 O O . HIS A 1 163 ? -5.173 5.908 5.828 1.00 86.50 163 HIS A O 1
ATOM 1314 N N . CYS A 1 164 ? -4.688 4.449 4.229 1.00 88.88 164 CYS A N 1
ATOM 1315 C CA . CYS A 1 164 ? -6.072 3.974 4.151 1.00 88.88 164 CYS A CA 1
ATOM 1316 C C . CYS A 1 164 ? -6.525 3.293 5.456 1.00 88.88 164 CYS A C 1
ATOM 1318 O O . CYS A 1 164 ? -7.666 3.488 5.875 1.00 88.88 164 CYS A O 1
ATOM 1320 N N . VAL A 1 165 ? -5.648 2.537 6.130 1.00 93.38 165 VAL A N 1
ATOM 1321 C CA . VAL A 1 165 ? -5.950 1.969 7.458 1.00 93.38 165 VAL A CA 1
ATOM 1322 C C . VAL A 1 165 ? -6.151 3.077 8.502 1.00 93.38 165 VAL A C 1
ATOM 1324 O O . VAL A 1 165 ? -7.113 3.007 9.266 1.00 93.38 165 VAL A O 1
ATOM 1327 N N . GLU A 1 166 ? -5.313 4.122 8.503 1.00 89.62 166 GLU A N 1
ATOM 1328 C CA . GLU A 1 166 ? -5.480 5.333 9.332 1.00 89.62 166 GLU A CA 1
ATOM 1329 C C . GLU A 1 166 ? -6.853 5.990 9.096 1.00 89.62 166 GLU A C 1
ATOM 1331 O O . GLU A 1 166 ? -7.590 6.227 10.053 1.00 89.62 166 GLU A O 1
ATOM 1336 N N . VAL A 1 167 ? -7.231 6.236 7.836 1.00 86.06 167 VAL A N 1
ATOM 1337 C CA . VAL A 1 167 ? -8.511 6.873 7.469 1.00 86.06 167 VAL A CA 1
ATOM 1338 C C . VAL A 1 167 ? -9.707 6.036 7.926 1.00 86.06 167 VAL A C 1
ATOM 1340 O O . VAL A 1 167 ? -10.685 6.580 8.441 1.00 86.06 167 VAL A O 1
ATOM 1343 N N . LEU A 1 168 ? -9.644 4.709 7.775 1.00 93.19 168 LEU A N 1
ATOM 1344 C CA . LEU A 1 168 ? -10.699 3.809 8.253 1.00 93.19 168 LEU A CA 1
ATOM 1345 C C . LEU A 1 168 ? -10.807 3.821 9.782 1.00 93.19 168 LEU A C 1
ATOM 1347 O O . LEU A 1 168 ? -11.920 3.846 10.313 1.00 93.19 168 LEU A O 1
ATOM 1351 N N . LEU A 1 169 ? -9.669 3.840 10.482 1.00 92.06 169 LEU A N 1
ATOM 1352 C CA . LEU A 1 169 ? -9.617 3.961 11.937 1.00 92.06 169 LEU A CA 1
ATOM 1353 C C . LEU A 1 169 ? -10.254 5.272 12.404 1.00 92.06 169 LEU A C 1
ATOM 1355 O O . LEU A 1 169 ? -11.095 5.255 13.304 1.00 92.06 169 LEU A O 1
ATOM 1359 N N . GLU A 1 170 ? -9.889 6.395 11.784 1.00 85.81 170 GLU A N 1
ATOM 1360 C CA . GLU A 1 170 ? -10.428 7.715 12.114 1.00 85.81 170 GLU A CA 1
ATOM 1361 C C . GLU A 1 170 ? -11.941 7.771 11.875 1.00 85.81 170 GLU A C 1
ATOM 1363 O O . GLU A 1 170 ? -12.712 8.133 12.769 1.00 85.81 170 GLU A O 1
ATOM 1368 N N . ALA A 1 171 ? -12.380 7.350 10.685 1.00 88.62 171 ALA A N 1
ATOM 1369 C CA . ALA A 1 171 ? -13.784 7.360 10.301 1.00 88.62 171 ALA A CA 1
ATOM 1370 C C . ALA A 1 171 ? -14.638 6.487 11.230 1.00 88.62 171 ALA A C 1
ATOM 1372 O O . ALA A 1 171 ? -15.733 6.900 11.629 1.00 88.62 171 ALA A O 1
ATOM 1373 N N . TYR A 1 172 ? -14.144 5.299 11.601 1.00 92.12 172 TYR A N 1
ATOM 1374 C CA . TYR A 1 172 ? -14.823 4.448 12.571 1.00 92.12 172 TYR A CA 1
ATOM 1375 C C . TYR A 1 172 ? -14.846 5.087 13.957 1.00 92.12 172 TYR A C 1
ATOM 1377 O O . TYR A 1 172 ? -15.917 5.168 14.547 1.00 92.12 172 TYR A O 1
ATOM 1385 N N . GLY A 1 173 ? -13.715 5.586 14.464 1.00 86.94 173 GLY A N 1
ATOM 1386 C CA . GLY A 1 173 ? -13.649 6.207 15.787 1.00 86.94 173 GLY A CA 1
ATOM 1387 C C . GLY A 1 173 ? -14.609 7.392 15.927 1.00 86.94 173 GLY A C 1
ATOM 1388 O O . GLY A 1 173 ? -15.362 7.471 16.896 1.00 86.94 173 GLY A O 1
ATOM 1389 N N . TYR A 1 174 ? -14.671 8.274 14.926 1.00 85.25 174 TYR A N 1
ATOM 1390 C CA . TYR A 1 174 ? -15.610 9.401 14.922 1.00 85.25 174 TYR A CA 1
ATOM 1391 C C . TYR A 1 174 ? -17.068 8.954 14.844 1.00 85.25 174 TYR A C 1
ATOM 1393 O O . TYR A 1 174 ? -17.913 9.504 15.552 1.00 85.25 174 TYR A O 1
ATOM 1401 N N . ARG A 1 175 ? -17.379 7.940 14.025 1.00 87.06 175 ARG A N 1
ATOM 1402 C CA . ARG A 1 175 ? -18.736 7.385 13.970 1.00 87.06 175 ARG A CA 1
ATOM 1403 C C . ARG A 1 175 ? -19.113 6.632 15.234 1.00 87.06 175 ARG A C 1
ATOM 1405 O O . ARG A 1 175 ? -20.254 6.749 15.646 1.00 87.06 175 ARG A O 1
ATOM 1412 N N . HIS A 1 176 ? -18.205 5.895 15.861 1.00 85.25 176 HIS A N 1
ATOM 1413 C CA . HIS A 1 176 ? -18.480 5.147 17.085 1.00 85.25 176 HIS A CA 1
ATOM 1414 C C . HIS A 1 176 ? -18.928 6.079 18.220 1.00 85.25 176 HIS A C 1
ATOM 1416 O O . HIS A 1 176 ? -19.883 5.783 18.930 1.00 85.25 176 HIS A O 1
ATOM 1422 N N . HIS A 1 177 ? -18.331 7.268 18.312 1.00 84.69 177 HIS A N 1
ATOM 1423 C CA . HIS A 1 177 ? -18.765 8.309 19.245 1.00 84.69 177 HIS A CA 1
ATOM 1424 C C . HIS A 1 177 ? -20.066 9.040 18.827 1.00 84.69 177 HIS A C 1
ATOM 1426 O O . HIS A 1 177 ? -20.430 10.030 19.462 1.00 84.69 177 HIS A O 1
ATOM 1432 N N . GLY A 1 178 ? -20.787 8.572 17.794 1.00 74.69 178 GLY A N 1
ATOM 1433 C CA . GLY A 1 178 ? -22.037 9.178 17.311 1.00 74.69 178 GLY A CA 1
ATOM 1434 C C . GLY A 1 178 ? -23.028 8.269 16.553 1.00 74.69 178 GLY A C 1
ATOM 1435 O O . GLY A 1 178 ? -24.002 8.793 16.016 1.00 74.69 178 GLY A O 1
ATOM 1436 N N . GLN A 1 179 ? -22.821 6.948 16.477 1.00 68.19 179 GLN A N 1
ATOM 1437 C CA . GLN A 1 179 ? -23.672 5.955 15.799 1.00 68.19 179 GLN A CA 1
ATOM 1438 C C . GLN A 1 179 ? -23.455 4.540 16.362 1.00 68.19 179 GLN A C 1
ATOM 1440 O O . GLN A 1 179 ? -22.417 4.238 16.945 1.00 68.19 179 GLN A O 1
ATOM 1445 N N . ASN A 1 180 ? -24.414 3.646 16.097 1.00 58.06 180 ASN A N 1
ATOM 1446 C CA . ASN A 1 180 ? -24.328 2.232 16.459 1.00 58.06 180 ASN A CA 1
ATOM 1447 C C . ASN A 1 180 ? -23.698 1.412 15.320 1.00 58.06 180 ASN A C 1
ATOM 1449 O O . ASN A 1 180 ? -24.229 1.367 14.211 1.00 58.06 180 ASN A O 1
ATOM 1453 N N . SER A 1 181 ? -22.589 0.737 15.617 1.00 75.06 181 SER A N 1
ATOM 1454 C CA . SER A 1 181 ? -22.040 -0.361 14.814 1.00 75.06 181 SER A CA 1
ATOM 1455 C C . SER A 1 181 ? -22.644 -1.678 15.306 1.00 75.06 181 SER A C 1
ATOM 1457 O O . SER A 1 181 ? -22.890 -1.830 16.499 1.00 75.06 181 SER A O 1
ATOM 1459 N N . VAL A 1 182 ? -22.868 -2.643 14.411 1.00 79.38 182 VAL A N 1
ATOM 1460 C CA . VAL A 1 182 ? -23.226 -4.020 14.815 1.00 79.38 182 VAL A CA 1
ATOM 1461 C C . VAL A 1 182 ? -22.029 -4.788 15.393 1.00 79.38 182 VAL A C 1
ATOM 1463 O O . VAL A 1 182 ? -22.210 -5.845 15.987 1.00 79.38 182 VAL A O 1
ATOM 1466 N N . TRP A 1 183 ? -20.815 -4.259 15.215 1.00 82.06 183 TRP A N 1
ATOM 1467 C CA . TRP A 1 183 ? -19.568 -4.811 15.734 1.00 82.06 183 TRP A CA 1
ATOM 1468 C C . TRP A 1 183 ? -19.043 -3.967 16.886 1.00 82.06 183 TRP A C 1
ATOM 1470 O O . TRP A 1 183 ? -18.947 -2.744 16.761 1.00 82.06 183 TRP A O 1
ATOM 1480 N N . GLU A 1 184 ? -18.649 -4.640 17.965 1.00 85.69 184 GLU A N 1
ATOM 1481 C CA . GLU A 1 184 ? -18.011 -4.008 19.116 1.00 85.69 184 GLU A CA 1
ATOM 1482 C C . GLU A 1 184 ? -16.643 -3.410 18.733 1.00 85.69 184 GLU A C 1
ATOM 1484 O O . GLU A 1 184 ? -15.916 -3.997 17.921 1.00 85.69 184 GLU A O 1
ATOM 1489 N N . PRO A 1 185 ? -16.229 -2.279 19.330 1.00 89.25 185 PRO A N 1
ATOM 1490 C CA . PRO A 1 185 ? -14.980 -1.607 18.969 1.00 89.25 185 PRO A CA 1
ATOM 1491 C C . PRO A 1 185 ? -13.709 -2.472 19.021 1.00 89.25 185 PRO A C 1
ATOM 1493 O O . PRO A 1 185 ? -12.899 -2.348 18.099 1.00 89.25 185 PRO A O 1
ATOM 1496 N N . PRO A 1 186 ? -13.529 -3.393 19.992 1.00 90.56 186 PRO A N 1
ATOM 1497 C CA . PRO A 1 186 ? -12.388 -4.308 19.983 1.00 90.56 186 PRO A CA 1
ATOM 1498 C C . PRO A 1 186 ? -12.321 -5.194 18.730 1.00 90.56 186 PRO A C 1
ATOM 1500 O O . PRO A 1 186 ? -11.229 -5.489 18.249 1.00 90.56 186 PRO A O 1
ATOM 1503 N N . HIS A 1 187 ? -13.469 -5.591 18.164 1.00 89.50 187 HIS A N 1
ATOM 1504 C CA . HIS A 1 187 ? -13.506 -6.373 16.924 1.00 89.50 187 HIS A CA 1
ATOM 1505 C C . HIS A 1 187 ? -13.000 -5.543 15.742 1.00 89.50 187 HIS A C 1
ATOM 1507 O O . HIS A 1 187 ? -12.199 -6.018 14.942 1.00 89.50 187 HIS A O 1
ATOM 1513 N N . VAL A 1 188 ? -13.409 -4.275 15.662 1.00 91.75 188 VAL A N 1
ATOM 1514 C CA . VAL A 1 188 ? -12.950 -3.371 14.600 1.00 91.75 188 VAL A CA 1
ATOM 1515 C C . VAL A 1 188 ? -11.457 -3.068 14.735 1.00 91.75 188 VAL A C 1
ATOM 1517 O O . VAL A 1 188 ? -10.749 -3.082 13.730 1.00 91.75 188 VAL A O 1
ATOM 1520 N N . ALA A 1 189 ? -10.950 -2.882 15.959 1.00 92.12 189 ALA A N 1
ATOM 1521 C CA . ALA A 1 189 ? -9.514 -2.728 16.213 1.00 92.12 189 ALA A CA 1
ATOM 1522 C C . ALA A 1 189 ? -8.723 -3.960 15.741 1.00 92.12 189 ALA A C 1
ATOM 1524 O O . ALA A 1 189 ? -7.713 -3.819 15.054 1.00 92.12 189 ALA A O 1
ATOM 1525 N N . HIS A 1 190 ? -9.216 -5.166 16.040 1.00 92.50 190 HIS A N 1
ATOM 1526 C CA . HIS A 1 190 ? -8.628 -6.414 15.554 1.00 92.50 190 HIS A CA 1
ATOM 1527 C C . HIS A 1 190 ? -8.606 -6.492 14.018 1.00 92.50 190 HIS A C 1
ATOM 1529 O O . HIS A 1 190 ? -7.553 -6.757 13.444 1.00 92.50 190 HIS A O 1
ATOM 1535 N N . CYS A 1 191 ? -9.720 -6.189 13.340 1.00 93.56 191 CYS A N 1
ATOM 1536 C CA . CYS A 1 191 ? -9.770 -6.191 11.874 1.00 93.56 191 CYS A CA 1
ATOM 1537 C C . CYS A 1 191 ? -8.795 -5.183 11.250 1.00 93.56 191 CYS A C 1
ATOM 1539 O O . CYS A 1 191 ? -8.123 -5.496 10.267 1.00 93.56 191 CYS A O 1
ATOM 1541 N N . LEU A 1 192 ? -8.703 -3.975 11.813 1.00 95.94 192 LEU A N 1
ATOM 1542 C CA . LEU A 1 192 ? -7.767 -2.959 11.333 1.00 95.94 192 LEU A CA 1
ATOM 1543 C C . LEU A 1 192 ? -6.307 -3.378 11.563 1.00 95.94 192 LEU A C 1
ATOM 1545 O O . LEU A 1 192 ? -5.477 -3.126 10.691 1.00 95.94 192 LEU A O 1
ATOM 1549 N N . ASN A 1 193 ? -5.998 -4.078 12.663 1.00 94.88 193 ASN A N 1
ATOM 1550 C CA . ASN A 1 193 ? -4.683 -4.697 12.857 1.00 94.88 193 ASN A CA 1
ATOM 1551 C C . ASN A 1 193 ? -4.385 -5.748 11.788 1.00 94.88 193 ASN A C 1
ATOM 1553 O O . ASN A 1 193 ? -3.308 -5.694 11.208 1.00 94.88 193 ASN A O 1
ATOM 1557 N N . SER A 1 194 ? -5.332 -6.626 11.442 1.00 93.50 194 SER A N 1
ATOM 1558 C CA . SER A 1 194 ? -5.122 -7.612 10.371 1.00 93.50 194 SER A CA 1
ATOM 1559 C C . SER A 1 194 ? -4.828 -6.957 9.016 1.00 93.50 194 SER A C 1
ATOM 1561 O O . SER A 1 194 ? -3.973 -7.429 8.266 1.00 93.50 194 SER A O 1
ATOM 1563 N N . LEU A 1 195 ? -5.488 -5.836 8.698 1.00 96.06 195 LEU A N 1
ATOM 1564 C CA . LEU A 1 195 ? -5.172 -5.056 7.496 1.00 96.06 195 LEU A CA 1
ATOM 1565 C C . LEU A 1 195 ? -3.775 -4.425 7.586 1.00 96.06 195 LEU A C 1
ATOM 1567 O O . LEU A 1 195 ? -2.989 -4.543 6.650 1.00 96.06 195 LEU A O 1
ATOM 1571 N N . ARG A 1 196 ? -3.437 -3.801 8.718 1.00 95.25 196 ARG A N 1
ATOM 1572 C CA . ARG A 1 196 ? -2.117 -3.204 8.977 1.00 95.25 196 ARG A CA 1
ATOM 1573 C C . ARG A 1 196 ? -0.987 -4.237 8.923 1.00 95.25 196 ARG A C 1
ATOM 1575 O O . ARG A 1 196 ? 0.072 -3.954 8.367 1.00 95.25 196 ARG A O 1
ATOM 1582 N N . GLU A 1 197 ? -1.208 -5.434 9.454 1.00 93.12 197 GLU A N 1
ATOM 1583 C CA . GLU A 1 197 ? -0.308 -6.586 9.360 1.00 93.12 197 GLU A CA 1
ATOM 1584 C C . GLU A 1 197 ? -0.102 -7.019 7.915 1.00 93.12 197 GLU A C 1
ATOM 1586 O O . GLU A 1 197 ? 1.043 -7.167 7.499 1.00 93.12 197 GLU A O 1
ATOM 1591 N N . ALA A 1 198 ? -1.174 -7.143 7.127 1.00 93.38 198 ALA A N 1
ATOM 1592 C CA . ALA A 1 198 ? -1.064 -7.468 5.710 1.00 93.38 198 ALA A CA 1
ATOM 1593 C C . ALA A 1 198 ? -0.258 -6.409 4.943 1.00 93.38 198 ALA A C 1
ATOM 1595 O O . ALA A 1 198 ? 0.634 -6.764 4.178 1.00 93.38 198 ALA A O 1
ATOM 1596 N N . VAL A 1 199 ? -0.516 -5.120 5.182 1.00 92.81 199 VAL A N 1
ATOM 1597 C CA . VAL A 1 199 ? 0.224 -4.020 4.543 1.00 92.81 199 VAL A CA 1
ATOM 1598 C C . VAL A 1 199 ? 1.697 -4.024 4.953 1.00 92.81 199 VAL A C 1
ATOM 1600 O O . VAL A 1 199 ? 2.574 -3.874 4.105 1.00 92.81 199 VAL A O 1
ATOM 1603 N N . SER A 1 200 ? 1.981 -4.246 6.237 1.00 89.00 200 SER A N 1
ATOM 1604 C CA . SER A 1 200 ? 3.345 -4.269 6.776 1.00 89.00 200 SER A CA 1
ATOM 1605 C C . SER A 1 200 ? 4.133 -5.500 6.320 1.00 89.00 200 SER A C 1
ATOM 1607 O O . SER A 1 200 ? 5.317 -5.391 6.024 1.00 89.00 200 SER A O 1
ATOM 1609 N N . CYS A 1 201 ? 3.480 -6.662 6.233 1.00 89.75 201 CYS A N 1
ATOM 1610 C CA . CYS A 1 201 ? 4.060 -7.894 5.700 1.00 89.75 201 CYS A CA 1
ATOM 1611 C C . CYS A 1 201 ? 4.317 -7.782 4.196 1.00 89.75 201 CYS A C 1
ATOM 1613 O O . CYS A 1 201 ? 5.340 -8.251 3.706 1.00 89.75 201 CYS A O 1
ATOM 1615 N N . PHE A 1 202 ? 3.394 -7.154 3.465 1.00 90.44 202 PHE A N 1
ATOM 1616 C CA . PHE A 1 202 ? 3.521 -6.997 2.026 1.00 90.44 202 PHE A CA 1
ATOM 1617 C C . PHE A 1 202 ? 4.547 -5.931 1.630 1.00 90.44 202 PHE A C 1
ATOM 1619 O O . PHE A 1 202 ? 5.194 -6.078 0.597 1.00 90.44 202 PHE A O 1
ATOM 1626 N N . ALA A 1 203 ? 4.685 -4.882 2.451 1.00 89.25 203 ALA A N 1
ATOM 1627 C CA . ALA A 1 203 ? 5.650 -3.795 2.299 1.00 89.25 203 ALA A CA 1
ATOM 1628 C C . ALA A 1 203 ? 5.756 -3.277 0.852 1.00 89.25 203 ALA A C 1
ATOM 1630 O O . ALA A 1 203 ? 6.854 -3.097 0.331 1.00 89.25 203 ALA A O 1
ATOM 1631 N N . ASP A 1 204 ? 4.607 -3.055 0.198 1.00 91.25 204 ASP A N 1
ATOM 1632 C CA . ASP A 1 204 ? 4.545 -2.800 -1.244 1.00 91.25 204 ASP A CA 1
ATOM 1633 C C . ASP A 1 204 ? 5.366 -1.568 -1.648 1.00 91.25 204 ASP A C 1
ATOM 1635 O O . ASP A 1 204 ? 4.986 -0.415 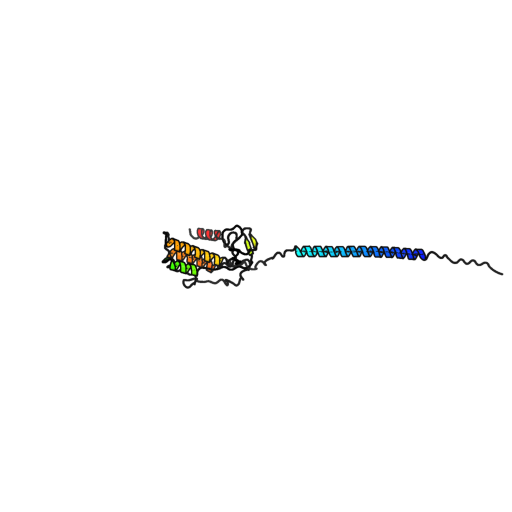-1.400 1.00 91.25 204 ASP A O 1
ATOM 1639 N N . ALA A 1 205 ? 6.495 -1.832 -2.295 1.00 89.56 205 ALA A N 1
ATOM 1640 C CA . ALA A 1 205 ? 7.455 -0.838 -2.735 1.00 89.56 205 ALA A CA 1
ATOM 1641 C C . ALA A 1 205 ? 7.072 -0.195 -4.078 1.00 89.56 205 ALA A C 1
ATOM 1643 O O . ALA A 1 205 ? 7.754 0.727 -4.529 1.00 89.56 205 ALA A O 1
ATOM 1644 N N . SER A 1 206 ? 5.985 -0.640 -4.719 1.00 88.25 206 SER A N 1
ATOM 1645 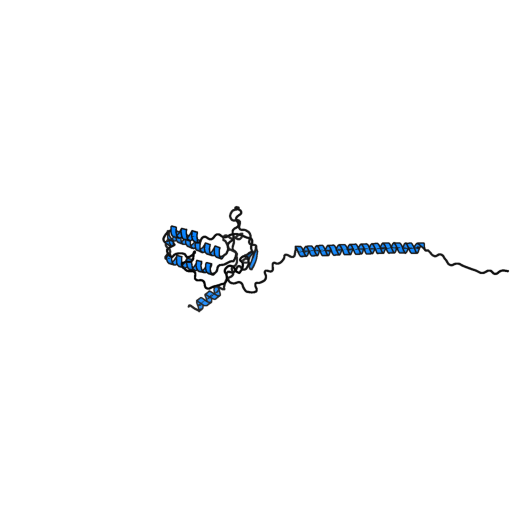C CA . SER A 1 206 ? 5.500 -0.043 -5.965 1.00 88.25 206 SER A CA 1
ATOM 1646 C C . SER A 1 206 ? 5.178 1.438 -5.769 1.00 88.25 206 SER A C 1
ATOM 1648 O O . SER A 1 206 ? 4.658 1.854 -4.732 1.00 88.25 206 SER A O 1
ATOM 1650 N N . VAL A 1 207 ? 5.436 2.247 -6.791 1.00 84.88 207 VAL A N 1
ATOM 1651 C CA . VAL A 1 207 ? 5.145 3.683 -6.742 1.00 84.88 207 VAL A CA 1
ATOM 1652 C C . VAL A 1 207 ? 3.675 3.966 -7.067 1.00 84.88 207 VAL A C 1
ATOM 1654 O O . VAL A 1 207 ? 3.121 3.358 -7.983 1.00 84.88 207 VAL A O 1
ATOM 1657 N N . VAL A 1 208 ? 3.067 4.918 -6.344 1.00 82.81 208 VAL A N 1
ATOM 1658 C CA . VAL A 1 208 ? 1.710 5.431 -6.596 1.00 82.81 208 VAL A CA 1
ATOM 1659 C C . VAL A 1 208 ? 1.615 6.942 -6.588 1.00 82.81 208 VAL A C 1
ATOM 1661 O O . VAL A 1 208 ? 2.227 7.590 -5.748 1.00 82.81 208 VAL A O 1
ATOM 1664 N N . SER A 1 209 ? 0.781 7.508 -7.459 1.00 76.00 209 SER A N 1
ATOM 1665 C CA . SER A 1 209 ? 0.526 8.953 -7.505 1.00 76.00 209 SER A CA 1
ATOM 1666 C C . SER A 1 209 ? -0.891 9.280 -7.960 1.00 76.00 209 SER A C 1
ATOM 1668 O O . SER A 1 209 ? -1.631 8.395 -8.389 1.00 76.00 209 SER A O 1
ATOM 1670 N N . PHE A 1 210 ? -1.237 10.566 -7.926 1.00 73.38 210 PHE A N 1
ATOM 1671 C CA . PHE A 1 210 ? -2.347 11.078 -8.721 1.00 73.38 210 PHE A CA 1
ATOM 1672 C C . PHE A 1 210 ? -2.000 10.999 -10.210 1.00 73.38 210 PHE A C 1
ATOM 1674 O O . PHE A 1 210 ? -0.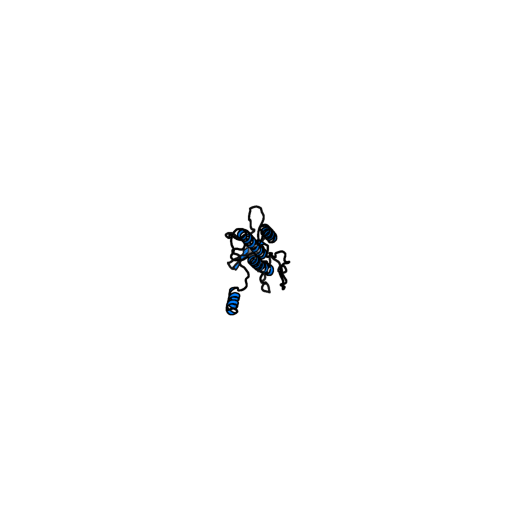873 11.311 -10.609 1.00 73.38 210 PHE A O 1
ATOM 1681 N N . LEU A 1 211 ? -2.964 10.570 -11.019 1.00 73.62 211 LEU A N 1
ATOM 1682 C CA . LEU A 1 211 ? -2.895 10.663 -12.473 1.00 73.62 211 LEU A CA 1
ATOM 1683 C C . LEU A 1 211 ? -3.839 11.778 -12.946 1.00 73.62 211 LEU A C 1
ATOM 1685 O O . LEU A 1 211 ? -4.876 11.984 -12.311 1.00 73.62 211 LEU A O 1
ATOM 1689 N N . PRO A 1 212 ? -3.514 12.486 -14.045 1.00 67.56 212 PRO A N 1
ATOM 1690 C CA . PRO A 1 212 ? -4.474 13.367 -14.702 1.00 67.56 212 PRO A CA 1
ATOM 1691 C C . PRO A 1 212 ? -5.760 12.591 -15.011 1.00 67.56 212 PRO A C 1
ATOM 1693 O O . PRO A 1 212 ? -5.681 11.448 -15.459 1.00 67.56 212 PRO A O 1
ATOM 1696 N N . ASP A 1 213 ? -6.911 13.208 -14.750 1.00 70.06 213 ASP A N 1
ATOM 1697 C CA . ASP A 1 213 ? -8.253 12.638 -14.950 1.00 70.06 213 ASP A CA 1
ATOM 1698 C C . ASP A 1 213 ? -8.680 11.523 -13.967 1.00 70.06 213 ASP A C 1
ATOM 1700 O O . ASP A 1 213 ? -9.725 10.907 -14.174 1.00 70.06 213 ASP A O 1
ATOM 1704 N N . ASN A 1 214 ? -7.931 11.292 -12.879 1.00 71.25 214 ASN A N 1
ATOM 1705 C CA . ASN A 1 214 ? -8.337 10.411 -11.777 1.00 71.25 214 ASN A CA 1
ATOM 1706 C C . ASN A 1 214 ? -8.522 11.186 -10.464 1.00 71.25 214 ASN A C 1
ATOM 1708 O O . ASN A 1 214 ? -7.751 12.093 -10.148 1.00 71.25 214 ASN A O 1
ATOM 1712 N N . ASP A 1 215 ? -9.505 10.769 -9.665 1.00 72.12 215 ASP A N 1
ATOM 1713 C CA . ASP A 1 215 ? -9.889 11.467 -8.431 1.00 72.12 215 ASP A CA 1
ATOM 1714 C C . ASP A 1 215 ? -9.054 11.046 -7.207 1.00 72.12 215 ASP A C 1
ATOM 1716 O O . ASP A 1 215 ? -9.008 11.767 -6.201 1.00 72.12 215 ASP A O 1
ATOM 1720 N N . HIS A 1 216 ? -8.375 9.893 -7.264 1.00 76.12 216 HIS A N 1
ATOM 1721 C CA . HIS A 1 216 ? -7.638 9.328 -6.130 1.00 76.12 216 HIS A CA 1
ATOM 1722 C C . HIS A 1 216 ? -6.225 8.842 -6.490 1.00 76.12 216 HIS A C 1
ATOM 1724 O O . HIS A 1 216 ? -5.898 8.543 -7.641 1.00 76.12 216 HIS A O 1
ATOM 1730 N N . ILE A 1 217 ? -5.355 8.769 -5.475 1.00 77.06 217 ILE A N 1
ATOM 1731 C CA . ILE A 1 217 ? -3.981 8.269 -5.616 1.00 77.06 217 ILE A CA 1
ATOM 1732 C C . ILE A 1 217 ? -4.009 6.795 -6.017 1.00 77.06 217 ILE A C 1
ATOM 1734 O O . ILE A 1 217 ? -4.651 5.972 -5.374 1.00 77.06 217 ILE A O 1
ATOM 1738 N N . GLY A 1 218 ? -3.233 6.442 -7.039 1.00 77.38 218 GLY A N 1
ATOM 1739 C CA . GLY A 1 218 ? -3.069 5.061 -7.480 1.00 77.38 218 GLY A CA 1
ATOM 1740 C C . GLY A 1 218 ? -4.188 4.544 -8.386 1.00 77.38 218 GLY A C 1
ATOM 1741 O O . GLY A 1 218 ? -4.022 3.460 -8.953 1.00 77.38 218 GLY A O 1
ATOM 1742 N N . ASP A 1 219 ? -5.271 5.302 -8.578 1.00 82.06 219 ASP A N 1
ATOM 1743 C CA . ASP A 1 219 ? -6.297 4.985 -9.570 1.00 82.06 219 ASP A CA 1
ATOM 1744 C C . ASP A 1 219 ? -5.685 4.976 -10.976 1.00 82.06 219 ASP A C 1
ATOM 1746 O O . ASP A 1 219 ? -4.832 5.800 -11.317 1.00 82.06 219 ASP A O 1
ATOM 1750 N N . GLY A 1 220 ? -6.087 4.000 -11.794 1.00 79.88 220 GLY A N 1
ATOM 1751 C CA . GLY A 1 220 ? -5.544 3.801 -13.143 1.00 79.88 220 GLY A CA 1
ATOM 1752 C C . GLY A 1 220 ? -4.175 3.106 -13.204 1.00 79.88 220 GLY A C 1
ATOM 1753 O O . GLY A 1 220 ? -3.658 2.876 -14.301 1.00 79.88 220 GLY A O 1
ATOM 1754 N N . GLN A 1 221 ? -3.584 2.744 -12.059 1.00 83.94 221 GLN A N 1
ATOM 1755 C CA . GLN A 1 221 ? -2.276 2.082 -11.983 1.00 83.94 221 GLN A CA 1
ATOM 1756 C C . GLN A 1 221 ? -2.420 0.587 -11.658 1.00 83.94 221 GLN A C 1
ATOM 1758 O O . GLN A 1 221 ? -3.141 0.209 -10.733 1.00 83.94 221 GLN A O 1
ATOM 1763 N N . GLN A 1 222 ? -1.730 -0.280 -12.410 1.00 84.81 222 GLN A N 1
ATOM 1764 C CA . GLN A 1 222 ? -1.776 -1.734 -12.204 1.00 84.81 222 GLN A CA 1
ATOM 1765 C C . GLN A 1 222 ? -0.995 -2.184 -10.964 1.00 84.81 222 GLN A C 1
ATOM 1767 O O . GLN A 1 222 ? -0.031 -1.552 -10.531 1.00 84.81 222 GLN A O 1
ATOM 1772 N N . PHE A 1 223 ? -1.395 -3.345 -10.445 1.00 83.19 223 PHE A N 1
ATOM 1773 C CA . PHE A 1 223 ? -0.739 -4.055 -9.354 1.00 83.19 223 PHE A CA 1
ATOM 1774 C C . PHE A 1 223 ? -0.119 -5.354 -9.863 1.00 83.19 223 PHE A C 1
ATOM 1776 O O . PHE A 1 223 ? -0.616 -5.974 -10.807 1.00 83.19 223 PHE A O 1
ATOM 1783 N N . ARG A 1 224 ? 0.922 -5.823 -9.174 1.00 81.25 224 ARG A N 1
ATOM 1784 C CA . ARG A 1 224 ? 1.336 -7.224 -9.262 1.00 81.25 224 ARG A CA 1
ATOM 1785 C C . ARG A 1 224 ? 0.575 -8.017 -8.208 1.00 81.25 224 ARG A C 1
ATOM 1787 O O . ARG A 1 224 ? 0.740 -7.774 -7.019 1.00 81.25 224 ARG A O 1
ATOM 1794 N N . CYS A 1 225 ? -0.260 -8.955 -8.646 1.00 84.69 225 CYS A N 1
ATOM 1795 C CA . CYS A 1 225 ? -1.133 -9.734 -7.769 1.00 84.69 225 CYS A CA 1
ATOM 1796 C C . CYS A 1 225 ? -0.910 -11.237 -7.940 1.00 84.69 225 CYS A C 1
ATOM 1798 O O . CYS A 1 225 ? -0.554 -11.718 -9.017 1.00 84.69 225 CYS A O 1
ATOM 1800 N N . ARG A 1 226 ? -1.208 -11.997 -6.882 1.00 85.44 226 ARG A N 1
ATOM 1801 C CA . ARG A 1 226 ? -1.484 -13.436 -6.999 1.00 85.44 226 ARG A CA 1
ATOM 1802 C C . ARG A 1 226 ? -2.876 -13.643 -7.603 1.00 85.44 226 ARG A C 1
ATOM 1804 O O . ARG A 1 226 ? -3.728 -12.760 -7.526 1.00 85.44 226 ARG A O 1
ATOM 1811 N N . ASN A 1 227 ? -3.124 -14.822 -8.172 1.00 86.62 227 ASN A N 1
ATOM 1812 C CA . ASN A 1 227 ? -4.441 -15.168 -8.706 1.00 86.62 227 ASN A CA 1
ATOM 1813 C C . ASN A 1 227 ? -5.445 -15.392 -7.558 1.00 86.62 227 ASN A C 1
ATOM 1815 O O . ASN A 1 227 ? -5.523 -16.482 -6.992 1.00 86.62 227 ASN A O 1
ATOM 1819 N N . PHE A 1 228 ? -6.196 -14.343 -7.214 1.00 85.12 228 PHE A N 1
ATOM 1820 C CA . PHE A 1 228 ? -7.192 -14.386 -6.143 1.00 85.12 228 PHE A CA 1
ATOM 1821 C C . PHE A 1 228 ? -8.342 -15.349 -6.453 1.00 85.12 228 PHE A C 1
ATOM 1823 O O . PHE A 1 228 ? -8.785 -16.071 -5.566 1.00 85.12 228 PHE A O 1
ATOM 1830 N N . SER A 1 229 ? -8.786 -15.420 -7.709 1.00 88.38 229 SER A N 1
ATOM 1831 C CA . SER A 1 229 ? -9.856 -16.335 -8.115 1.00 88.38 229 SER A CA 1
ATOM 1832 C C . SER A 1 229 ? -9.463 -17.795 -7.907 1.00 88.38 229 SER A C 1
ATOM 1834 O O . SER A 1 229 ? -10.272 -18.571 -7.415 1.00 88.38 229 SER A O 1
ATOM 1836 N N . ALA A 1 230 ? -8.213 -18.157 -8.209 1.00 90.31 230 ALA A N 1
ATOM 1837 C CA . ALA A 1 230 ? -7.701 -19.500 -7.948 1.00 90.31 230 ALA A CA 1
ATOM 1838 C C . ALA A 1 230 ? -7.617 -19.809 -6.443 1.00 90.31 230 ALA A C 1
ATOM 1840 O O . ALA A 1 230 ? -7.967 -20.910 -6.030 1.00 90.31 230 ALA A O 1
ATOM 1841 N N . LEU A 1 231 ? -7.197 -18.842 -5.615 1.00 83.12 231 LEU A N 1
ATOM 1842 C CA . LEU A 1 231 ? -7.203 -19.000 -4.154 1.00 83.12 231 LEU A CA 1
ATOM 1843 C C . LEU A 1 231 ? -8.626 -19.202 -3.618 1.00 83.12 231 LEU A C 1
ATOM 1845 O O . LEU A 1 231 ? -8.850 -20.093 -2.805 1.00 83.12 231 LEU A O 1
ATOM 1849 N N . ARG A 1 232 ? -9.577 -18.385 -4.082 1.00 82.94 232 ARG A N 1
ATOM 1850 C CA . ARG A 1 232 ? -10.985 -18.489 -3.696 1.00 82.94 232 ARG A CA 1
ATOM 1851 C C . ARG A 1 232 ? -11.575 -19.833 -4.104 1.00 82.94 232 ARG A C 1
ATOM 1853 O O . ARG A 1 232 ? -12.182 -20.484 -3.272 1.00 82.94 232 ARG A O 1
ATOM 1860 N N . GLN A 1 233 ? -11.348 -20.260 -5.345 1.00 91.44 233 GLN A N 1
ATOM 1861 C CA . GLN A 1 233 ? -11.804 -21.560 -5.827 1.00 91.44 233 GLN A CA 1
ATOM 1862 C C . GLN A 1 233 ? -11.260 -22.699 -4.956 1.00 91.44 233 GLN A C 1
ATOM 1864 O O . GLN A 1 233 ? -12.025 -23.545 -4.511 1.00 91.44 233 GLN A O 1
ATOM 1869 N N . TRP A 1 234 ? -9.956 -22.694 -4.663 1.00 95.56 234 TRP A N 1
ATOM 1870 C CA . TRP A 1 234 ? -9.358 -23.687 -3.772 1.00 95.56 234 TRP A CA 1
ATOM 1871 C C . TRP A 1 234 ? -9.991 -23.672 -2.372 1.00 95.56 234 TRP A C 1
ATOM 1873 O O . TRP A 1 234 ? -10.204 -24.737 -1.795 1.00 95.56 234 TRP A O 1
ATOM 1883 N N . ALA A 1 235 ? -10.307 -22.490 -1.829 1.00 82.81 235 ALA A N 1
ATOM 1884 C CA . ALA A 1 235 ? -10.968 -22.361 -0.532 1.00 82.81 235 ALA A CA 1
ATOM 1885 C C . ALA A 1 235 ? -12.401 -22.918 -0.561 1.00 82.81 235 ALA A C 1
ATOM 1887 O O . ALA A 1 235 ? -12.738 -23.721 0.304 1.00 82.81 235 ALA A O 1
ATOM 1888 N N . ASP A 1 236 ? -13.199 -22.557 -1.570 1.00 87.19 236 ASP A N 1
ATOM 1889 C CA . ASP A 1 236 ? -14.570 -23.052 -1.758 1.00 87.19 236 ASP A CA 1
ATOM 1890 C C . ASP A 1 236 ? -14.596 -24.591 -1.922 1.00 87.19 236 ASP A C 1
ATOM 1892 O O . ASP A 1 236 ? -15.488 -25.262 -1.412 1.00 87.19 236 ASP A O 1
ATOM 1896 N N . GLU A 1 237 ? -13.596 -25.172 -2.599 1.00 90.06 237 GLU A N 1
ATOM 1897 C CA . GLU A 1 237 ? -13.449 -26.627 -2.766 1.00 90.06 237 GLU A CA 1
ATOM 1898 C C . GLU A 1 237 ? -12.953 -27.339 -1.492 1.00 90.06 237 GLU A C 1
ATOM 1900 O O . GLU A 1 237 ? -13.297 -28.499 -1.255 1.00 90.06 237 GLU A O 1
ATOM 1905 N N . SER A 1 238 ? -12.131 -26.670 -0.677 1.00 88.38 238 SER A N 1
ATOM 1906 C CA . SER A 1 238 ? -11.498 -27.259 0.515 1.00 88.38 238 SER A CA 1
ATOM 1907 C C . SER A 1 238 ? -12.335 -27.115 1.790 1.00 88.38 238 SER A C 1
ATOM 1909 O O . SER A 1 238 ? -12.173 -27.917 2.712 1.00 88.38 238 SER A O 1
ATOM 1911 N N . PHE A 1 239 ? -13.210 -26.107 1.858 1.00 85.12 239 PHE A N 1
ATOM 1912 C CA . PHE A 1 239 ? -14.033 -25.770 3.024 1.00 85.12 239 PHE A CA 1
ATOM 1913 C C . PHE A 1 239 ? -15.523 -25.614 2.632 1.00 85.12 239 PHE A C 1
ATOM 1915 O O . PHE A 1 239 ? -16.011 -24.484 2.572 1.00 85.12 239 PHE A O 1
ATOM 1922 N N . PRO A 1 240 ? -16.238 -26.719 2.335 1.00 56.41 240 PRO A N 1
ATOM 1923 C CA . PRO A 1 240 ? -17.642 -26.696 1.908 1.00 56.41 240 PRO A CA 1
ATOM 1924 C C . PRO A 1 240 ? -18.642 -26.315 3.010 1.00 56.41 240 PRO A C 1
ATOM 1926 O O . PRO A 1 240 ? -18.377 -26.605 4.202 1.00 56.41 240 PRO A O 1
#

Foldseek 3Di:
DDDDDDDDDDDDPDPPVVVVVVVVVVVVVVVVVVVVVVVVVVVVVVVVVVVVVCVVPPPPPPPPPDPPDPQDQQDAPFCPDPSPPLDDQDDDDDDPVHQLQQDLCCLVDPVSLVVNLVSLDDAAADDKGWFQFPVRDIDTDDFDDPDVPPGTDKHQPLSVQSNVLSVQSNVCSVVVVPHDDPDDSSVVSVVSNVSNVVSSSSNRRYMWQDDPPDDDIRPRTDHDDDDVVVVVVVCVVVPD

Sequence (240 aa):
MAERTKYSPLGEEDENDTEKVSLEAYEELVRRLRRLCILCIALMASCVTLGLFLVTNLKPEVSHPLPLSPSLLGEDPTGFVPKEIGGPVEYTTIDENDPYFIKLDTFETLEKVKWMVDRLRMISKCKYTTYMGYDGKMHKLGTCDWDHSNREMYGLRGLHQMHCVEVLLEAYGYRHHGQNSVWEPPHVAHCLNSLREAVSCFADASVVSFLPDNDHIGDGQQFRCRNFSALRQWADESFP

Secondary structure (DSSP, 8-state):
-------PPPP---HHHHHHHHHHHHHHHHHHHHHHHHHHHHHHHHHHHHHHHHHHH------PPPPSSPPPTTS-TTSSS-TTTT-S-------TTSTT---TTTTSSHHHHHHHHHHH--------EEEEBTTS-EEEE---BSSSSS-B--EEHHHHHHHHHHHHHHHHHHHHTTS--SS-HHHHHHHHHHHHHHHHHH----EE---TT-SSTTTTB------HHHHHHHHHHH--

Mean predicted aligned error: 15.55 Å

pLDDT: mean 78.22, std 16.31, range [34.97, 96.06]

Nearest PDB structures (foldseek):
  3gtd-assembly1_A-2  TM=3.917E-01  e=7.082E+00  Rickettsia prowazekii str. Madrid E
  6iuh-assembly2_B  TM=4.655E-01  e=8.468E+00  Rattus norvegicus
  3e04-assembly1_C  TM=2.756E-01  e=4.666E+00  Homo sapiens